Protein AF-A0A4R4DE67-F1 (afdb_monomer_lite)

Foldseek 3Di:
DDDDDDDDPPPPDDDDDDDDDDDDDDDDDDDDDDDDDDDDDDPPPCPVPDPPLPPPLPDPVLLVVLQVVLVCVLLVVLVVVLVVLVVPDDVPNVVSVVVSVVSVVLSVLLVQLCCLQPVSFHAFAAQVRLQSSLCSDSCNVQEHEEEDPEAPPGTAHSLCRNLQSLLQNQLSVQEPRGDYWYWYDGPAGWIKIDRDYPNRGHDPQLQVVLVVHPRDCDGNVPSSRVVSQSSQVVSQKGWHFDDDDPDHYGMITIGHD

pLDDT: mean 79.52, std 24.08, range [26.7, 98.38]

Organism: NCBI:txid2527868

Structure (mmCIF, N/CA/C/O backbone):
data_AF-A0A4R4DE67-F1
#
_entry.id   AF-A0A4R4DE67-F1
#
loop_
_atom_site.group_PDB
_atom_site.id
_atom_site.type_symbol
_atom_site.label_atom_id
_atom_site.label_alt_id
_atom_site.label_comp_id
_atom_site.label_asym_id
_atom_site.label_entity_id
_atom_site.label_seq_id
_atom_site.pdbx_PDB_ins_code
_atom_site.Cartn_x
_atom_site.Cartn_y
_atom_site.Cartn_z
_atom_site.occupancy
_atom_site.B_iso_or_equiv
_atom_site.auth_seq_id
_atom_site.auth_comp_id
_atom_site.auth_asym_id
_atom_site.auth_atom_id
_atom_site.pdbx_PDB_model_num
ATOM 1 N N . MET A 1 1 ? -17.625 -0.880 -22.236 1.00 32.88 1 MET A N 1
ATOM 2 C CA . MET A 1 1 ? -17.402 -1.757 -23.401 1.00 32.88 1 MET A CA 1
ATOM 3 C C . MET A 1 1 ? -15.972 -2.242 -23.332 1.00 32.88 1 MET A C 1
ATOM 5 O O . MET A 1 1 ? -15.051 -1.438 -23.353 1.00 32.88 1 MET A O 1
ATOM 9 N N . THR A 1 2 ? -15.851 -3.525 -23.043 1.00 44.72 2 THR A N 1
ATOM 10 C CA . THR A 1 2 ? -14.665 -4.293 -22.668 1.00 44.72 2 THR A CA 1
ATOM 11 C C . THR A 1 2 ? -13.955 -4.820 -23.905 1.00 44.72 2 THR A C 1
ATOM 13 O O . THR A 1 2 ? -14.627 -5.398 -24.750 1.00 44.72 2 THR A O 1
ATOM 16 N N . ASP A 1 3 ? -12.626 -4.721 -23.945 1.00 28.23 3 ASP A N 1
ATOM 17 C CA . ASP A 1 3 ? -11.787 -5.874 -24.284 1.00 28.23 3 ASP A CA 1
ATOM 18 C C . ASP A 1 3 ? -10.355 -5.641 -23.772 1.00 28.23 3 ASP A C 1
ATOM 20 O O . ASP A 1 3 ? -9.690 -4.689 -24.172 1.00 28.23 3 ASP A O 1
ATOM 24 N N . TRP A 1 4 ? -9.899 -6.461 -22.826 1.00 43.50 4 TRP A N 1
ATOM 25 C CA . TRP A 1 4 ? -8.509 -6.465 -22.343 1.00 43.50 4 TRP A CA 1
ATOM 26 C C . TRP A 1 4 ? -7.960 -7.890 -22.402 1.00 43.50 4 TRP A C 1
ATOM 28 O O . TRP A 1 4 ? -7.373 -8.402 -21.449 1.00 43.50 4 TRP A O 1
ATOM 38 N N . THR A 1 5 ? -8.165 -8.550 -23.539 1.00 39.66 5 THR A N 1
ATOM 39 C CA . THR A 1 5 ? -7.384 -9.725 -23.910 1.00 39.66 5 THR A CA 1
ATOM 40 C C . THR A 1 5 ? -5.928 -9.322 -24.097 1.00 39.66 5 THR A C 1
ATOM 42 O O . THR A 1 5 ? -5.561 -8.649 -25.060 1.00 39.66 5 THR A O 1
ATOM 45 N N . TRP A 1 6 ? -5.081 -9.760 -23.172 1.00 36.56 6 TRP A N 1
ATOM 46 C CA . TRP A 1 6 ? -3.648 -9.868 -23.411 1.00 36.56 6 TRP A CA 1
ATOM 47 C C . TRP A 1 6 ? -3.425 -10.791 -24.623 1.00 36.56 6 TRP A C 1
ATOM 49 O O . TRP A 1 6 ? -4.108 -11.819 -24.713 1.00 36.56 6 TRP A O 1
ATOM 59 N N . PRO A 1 7 ? -2.520 -10.474 -25.567 1.00 30.84 7 PRO A N 1
ATOM 60 C CA . PRO A 1 7 ? -2.252 -11.366 -26.685 1.00 30.84 7 PRO A CA 1
ATOM 61 C C . PRO A 1 7 ? -1.777 -12.715 -26.140 1.00 30.84 7 PRO A C 1
ATOM 63 O O . PRO A 1 7 ? -0.783 -12.810 -25.420 1.00 30.84 7 PRO A O 1
ATOM 66 N N . SER A 1 8 ? -2.528 -13.769 -26.461 1.00 35.16 8 SER A N 1
ATOM 67 C CA . SER A 1 8 ? -2.114 -15.138 -26.171 1.00 35.16 8 SER A CA 1
ATOM 68 C C . SER A 1 8 ? -0.826 -15.426 -26.948 1.00 35.16 8 SER A C 1
ATOM 70 O O . SER A 1 8 ? -0.785 -15.151 -28.151 1.00 35.16 8 SER A O 1
ATOM 72 N N . PRO A 1 9 ? 0.226 -15.982 -26.324 1.00 33.62 9 PRO A N 1
ATOM 73 C CA . PRO A 1 9 ? 1.391 -16.415 -27.073 1.00 33.62 9 PRO A CA 1
ATOM 74 C C . PRO A 1 9 ? 0.952 -17.543 -28.011 1.00 33.62 9 PRO A C 1
ATOM 76 O O . PRO A 1 9 ? 0.505 -18.597 -27.562 1.00 33.62 9 PRO A O 1
ATOM 79 N N . GLN A 1 10 ? 1.075 -17.330 -29.322 1.00 43.50 10 GLN A N 1
ATOM 80 C CA . GLN A 1 10 ? 0.976 -18.407 -30.304 1.00 43.50 10 GLN A CA 1
ATOM 81 C C . GLN A 1 10 ? 2.217 -19.301 -30.170 1.00 43.50 10 GLN A C 1
ATOM 83 O O . GLN A 1 10 ? 3.151 -19.224 -30.965 1.00 43.50 10 GLN A O 1
ATOM 88 N N . SER A 1 11 ? 2.272 -20.149 -29.143 1.00 41.38 11 SER A N 1
ATOM 89 C CA . SER A 1 11 ? 3.327 -21.155 -28.998 1.00 41.38 11 SER A CA 1
ATOM 90 C C . SER A 1 11 ? 2.973 -22.423 -29.776 1.00 41.38 11 SER A C 1
ATOM 92 O O . SER A 1 11 ? 2.791 -23.511 -29.239 1.00 41.38 11 SER A O 1
ATOM 94 N N . GLY A 1 12 ? 2.928 -22.291 -31.099 1.00 43.53 12 GLY A N 1
ATOM 95 C CA . GLY A 1 12 ? 3.000 -23.417 -32.020 1.00 43.53 12 GLY A CA 1
ATOM 96 C C . GLY A 1 12 ? 4.449 -23.795 -32.316 1.00 43.53 12 GLY A C 1
ATOM 97 O O . GLY A 1 12 ? 4.865 -23.652 -33.457 1.00 43.53 12 GLY A O 1
ATOM 98 N N . ARG A 1 13 ? 5.232 -24.261 -31.329 1.00 32.91 13 ARG A N 1
ATOM 99 C CA . ARG A 1 13 ? 6.452 -25.059 -31.583 1.00 32.91 13 ARG A CA 1
ATOM 100 C C . ARG A 1 13 ? 6.656 -26.100 -30.486 1.00 32.91 13 ARG A C 1
ATOM 102 O O . ARG A 1 13 ? 6.808 -25.787 -29.310 1.00 32.91 13 ARG A O 1
ATOM 109 N N . SER A 1 14 ? 6.652 -27.360 -30.909 1.00 44.53 14 SER A N 1
ATOM 110 C CA . SER A 1 14 ? 6.946 -28.533 -30.099 1.00 44.53 14 SER A CA 1
ATOM 111 C C . SER A 1 14 ? 8.437 -28.634 -29.801 1.00 44.53 14 SER A C 1
ATOM 113 O O . SER A 1 14 ? 9.246 -28.656 -30.727 1.00 44.53 14 SER A O 1
ATOM 115 N N . GLY A 1 15 ? 8.777 -28.836 -28.534 1.00 43.72 15 GLY A N 1
ATOM 116 C CA . GLY A 1 15 ? 10.051 -29.438 -28.166 1.00 43.72 15 GLY A CA 1
ATOM 117 C C . GLY A 1 15 ? 10.721 -28.716 -27.025 1.00 43.72 15 GLY A C 1
ATOM 118 O O . GLY A 1 15 ? 11.469 -27.803 -27.294 1.00 43.72 15 GLY A O 1
ATOM 119 N N . TRP A 1 16 ? 10.439 -29.162 -25.798 1.00 26.70 16 TRP A N 1
ATOM 120 C CA . TRP A 1 16 ? 11.395 -29.382 -24.701 1.00 26.70 16 TRP A CA 1
ATOM 121 C C . TRP A 1 16 ? 10.671 -30.244 -23.645 1.00 26.70 16 TRP A C 1
ATOM 123 O O . TRP A 1 16 ? 10.195 -29.756 -22.627 1.00 26.70 16 TRP A O 1
ATOM 133 N N . ARG A 1 17 ? 10.510 -31.550 -23.918 1.00 35.09 17 ARG A N 1
ATOM 134 C CA . ARG A 1 17 ? 10.224 -32.543 -22.866 1.00 35.09 17 ARG A CA 1
ATOM 135 C C . ARG A 1 17 ? 11.569 -32.987 -22.305 1.00 35.09 17 ARG A C 1
ATOM 137 O O . ARG A 1 17 ? 12.275 -33.746 -22.966 1.00 35.09 17 ARG A O 1
ATOM 144 N N . THR A 1 18 ? 11.919 -32.564 -21.099 1.00 37.59 18 THR A N 1
ATOM 145 C CA . THR A 1 18 ? 12.972 -33.239 -20.337 1.00 37.59 18 THR A CA 1
ATOM 146 C C . THR A 1 18 ? 12.394 -34.524 -19.740 1.00 37.59 18 THR A C 1
ATOM 148 O O . THR A 1 18 ? 11.392 -34.527 -19.026 1.00 37.59 18 THR A O 1
ATOM 151 N N . ARG A 1 19 ? 12.991 -35.651 -20.140 1.00 29.77 19 ARG A N 1
ATOM 152 C CA . ARG A 1 19 ? 12.709 -37.007 -19.654 1.00 29.77 19 ARG A CA 1
ATOM 153 C C . ARG A 1 19 ? 13.075 -37.115 -18.171 1.00 29.77 19 ARG A C 1
ATOM 155 O O . ARG A 1 19 ? 14.213 -36.835 -17.815 1.00 29.77 19 ARG A O 1
ATOM 162 N N . MET A 1 20 ? 12.159 -37.623 -17.349 1.00 30.62 20 MET A N 1
ATOM 163 C CA . MET A 1 20 ? 12.499 -38.273 -16.078 1.00 30.62 20 MET A CA 1
ATOM 164 C C . MET A 1 20 ? 12.912 -39.726 -16.379 1.00 30.62 20 MET A C 1
ATOM 166 O O . MET A 1 20 ? 12.113 -40.443 -16.991 1.00 30.62 20 MET A O 1
ATOM 170 N N . PRO A 1 21 ? 14.115 -40.196 -16.009 1.00 32.47 21 PRO A N 1
ATOM 171 C CA . PRO A 1 21 ? 14.464 -41.606 -16.114 1.00 32.47 21 PRO A CA 1
ATOM 172 C C . PRO A 1 21 ? 14.018 -42.380 -14.865 1.00 32.47 21 PRO A C 1
ATOM 174 O O . PRO A 1 21 ? 14.295 -41.963 -13.746 1.00 32.47 21 PRO A O 1
ATOM 177 N N . GLY A 1 22 ? 13.402 -43.550 -15.076 1.00 30.95 22 GLY A N 1
ATOM 178 C CA . GLY A 1 22 ? 13.400 -44.638 -14.090 1.00 30.95 22 GLY A CA 1
ATOM 179 C C . GLY A 1 22 ? 12.045 -45.053 -13.515 1.00 30.95 22 GLY A C 1
ATOM 180 O O . GLY A 1 22 ? 11.829 -44.950 -12.314 1.00 30.95 22 GLY A O 1
ATOM 181 N N . SER A 1 23 ? 11.153 -45.605 -14.342 1.00 33.03 23 SER A N 1
ATOM 182 C CA . SER A 1 23 ? 10.091 -46.494 -13.857 1.00 33.03 23 SER A CA 1
ATOM 183 C C . SER A 1 23 ? 10.659 -47.901 -13.657 1.00 33.03 23 SER A C 1
ATOM 185 O O . SER A 1 23 ? 10.975 -48.569 -14.642 1.00 33.03 23 SER A O 1
ATOM 187 N N . MET A 1 24 ? 10.743 -48.379 -12.417 1.00 28.28 24 MET A N 1
ATOM 188 C CA . MET A 1 24 ? 10.921 -49.805 -12.140 1.00 28.28 24 MET A CA 1
ATOM 189 C C . MET A 1 24 ? 9.620 -50.328 -11.527 1.00 28.28 24 MET A C 1
ATOM 191 O O . MET A 1 24 ? 9.253 -49.980 -10.408 1.00 28.28 24 MET A O 1
ATOM 195 N N . ARG A 1 25 ? 8.876 -51.095 -12.331 1.00 34.88 25 ARG A N 1
ATOM 196 C CA . ARG A 1 25 ? 7.700 -51.856 -11.902 1.00 34.88 25 ARG A CA 1
ATOM 197 C C . ARG A 1 25 ? 8.179 -53.176 -11.305 1.00 34.88 25 ARG A C 1
ATOM 199 O O . ARG A 1 25 ? 8.794 -53.964 -12.011 1.00 34.88 25 ARG A O 1
ATOM 206 N N . LEU A 1 26 ? 7.822 -53.419 -10.056 1.00 31.94 26 LEU A N 1
ATOM 207 C CA . LEU A 1 26 ? 7.689 -54.727 -9.410 1.00 31.94 26 LEU A CA 1
ATOM 208 C C . LEU A 1 26 ? 6.436 -54.532 -8.546 1.00 31.94 26 LEU A C 1
ATOM 210 O O . LEU A 1 26 ? 6.373 -53.567 -7.797 1.00 31.94 26 LEU A O 1
ATOM 214 N N . GLY A 1 27 ? 5.315 -55.210 -8.726 1.00 29.42 27 GLY A N 1
ATOM 215 C CA . GLY A 1 27 ? 5.077 -56.641 -8.819 1.00 29.42 27 GLY A CA 1
ATOM 216 C C . GLY A 1 27 ? 3.742 -56.818 -8.087 1.00 29.42 27 GLY A C 1
ATOM 217 O O . GLY A 1 27 ? 3.555 -56.281 -6.998 1.00 29.42 27 GLY A O 1
ATOM 218 N N . THR A 1 28 ? 2.765 -57.415 -8.752 1.00 40.91 28 THR A N 1
ATOM 219 C CA . THR A 1 28 ? 1.435 -57.725 -8.219 1.00 40.91 28 THR A CA 1
ATOM 220 C C . THR A 1 28 ? 1.535 -58.774 -7.119 1.00 40.91 28 THR A C 1
ATOM 222 O O . THR A 1 28 ? 2.201 -59.767 -7.370 1.00 40.91 28 THR A O 1
ATOM 225 N N . GLU A 1 29 ? 0.847 -58.583 -5.984 1.00 30.81 29 GLU A N 1
ATOM 226 C CA . GLU A 1 29 ? 0.116 -59.626 -5.228 1.00 30.81 29 GLU A CA 1
ATOM 227 C C . GLU A 1 29 ? -0.493 -59.066 -3.918 1.00 30.81 29 GLU A C 1
ATOM 229 O O . GLU A 1 29 ? 0.194 -58.521 -3.060 1.00 30.81 29 GLU A O 1
ATOM 234 N N . ASN A 1 30 ? -1.818 -59.197 -3.790 1.00 38.06 30 ASN A N 1
ATOM 235 C CA . ASN A 1 30 ? -2.590 -59.198 -2.534 1.00 38.06 30 ASN A CA 1
ATOM 236 C C . ASN A 1 30 ? -2.637 -60.666 -2.042 1.00 38.06 30 ASN A C 1
ATOM 238 O O . ASN A 1 30 ? -2.648 -61.535 -2.917 1.00 38.06 30 ASN A O 1
ATOM 242 N N . PRO A 1 31 ? -2.756 -61.000 -0.732 1.00 41.50 31 PRO A N 1
ATOM 243 C CA . PRO A 1 31 ? -3.920 -60.597 0.069 1.00 41.50 31 PRO A CA 1
ATOM 244 C C . PRO A 1 31 ? -3.672 -60.359 1.577 1.00 41.50 31 PRO A C 1
ATOM 246 O O . PRO A 1 31 ? -2.705 -60.816 2.179 1.00 41.50 31 PRO A O 1
ATOM 249 N N . CYS A 1 32 ? -4.623 -59.670 2.212 1.00 31.38 32 CYS A N 1
ATOM 250 C CA . CYS A 1 32 ? -4.735 -59.541 3.665 1.00 31.38 32 CYS A CA 1
ATOM 251 C C . CYS A 1 32 ? -4.958 -60.896 4.360 1.00 31.38 32 CYS A C 1
ATOM 253 O O . CYS A 1 32 ? -5.793 -61.684 3.909 1.00 31.38 32 CYS A O 1
ATOM 255 N N . PRO A 1 33 ? -4.360 -61.083 5.549 1.00 35.69 33 PRO A N 1
ATOM 256 C CA . PRO A 1 33 ? -5.078 -61.736 6.641 1.00 35.69 33 PRO A CA 1
ATOM 257 C C . PRO A 1 33 ? -4.841 -61.058 8.006 1.00 35.69 33 PRO A C 1
ATOM 259 O O . PRO A 1 33 ? -3.830 -60.400 8.226 1.00 35.69 33 PRO A O 1
ATOM 262 N N . GLY A 1 34 ? -5.752 -61.294 8.954 1.00 31.00 34 GLY A N 1
ATOM 263 C CA . GLY A 1 34 ? -5.421 -61.238 10.385 1.00 31.00 34 GLY A CA 1
ATOM 264 C C . GLY A 1 34 ? -5.925 -60.014 11.140 1.00 31.00 34 GLY A C 1
ATOM 265 O O . GLY A 1 34 ? -5.238 -59.014 11.304 1.00 31.00 34 GLY A O 1
ATOM 266 N N . ARG A 1 35 ? -7.145 -60.140 11.655 1.00 33.34 35 ARG A N 1
ATOM 267 C CA . ARG A 1 35 ? -7.748 -59.281 12.669 1.00 33.34 35 ARG A CA 1
ATOM 268 C C . ARG A 1 35 ? -7.334 -59.796 14.047 1.00 33.34 35 ARG A C 1
ATOM 270 O O . ARG A 1 35 ? -7.981 -60.724 14.513 1.00 33.34 35 ARG A O 1
ATOM 277 N N . ASP A 1 36 ? -6.397 -59.134 14.722 1.00 32.44 36 ASP A N 1
ATOM 278 C CA . ASP A 1 36 ? -6.168 -59.353 16.155 1.00 32.44 36 ASP A CA 1
ATOM 279 C C . ASP A 1 36 ? -6.528 -58.104 16.964 1.00 32.44 36 ASP A C 1
ATOM 281 O O . ASP A 1 36 ? -6.066 -56.986 16.729 1.00 32.44 36 ASP A O 1
ATOM 285 N N . ARG A 1 37 ? -7.467 -58.321 17.886 1.00 39.31 37 ARG A N 1
ATOM 286 C CA . ARG A 1 37 ? -8.004 -57.360 18.848 1.00 39.31 37 ARG A CA 1
ATOM 287 C C . ARG A 1 37 ? -7.075 -57.305 20.065 1.00 39.31 37 ARG A C 1
ATOM 289 O O . ARG A 1 37 ? -6.524 -58.322 20.459 1.00 39.31 37 ARG A O 1
ATOM 296 N N . ASN A 1 38 ? -7.086 -56.145 20.719 1.00 33.81 38 ASN A N 1
ATOM 297 C CA . ASN A 1 38 ? -6.553 -55.827 22.050 1.00 33.81 38 ASN A CA 1
ATOM 298 C C . ASN A 1 38 ? -5.065 -55.463 22.152 1.00 33.81 38 ASN A C 1
ATOM 300 O O . ASN A 1 38 ? -4.177 -56.303 22.168 1.00 33.81 38 ASN A O 1
ATOM 304 N N . GLY A 1 39 ? -4.847 -54.165 22.373 1.00 30.28 39 GLY A N 1
ATOM 305 C CA . GLY A 1 39 ? -3.577 -53.571 22.773 1.00 30.28 39 GLY A CA 1
ATOM 306 C C . GLY A 1 39 ? -3.757 -52.086 23.081 1.00 30.28 39 GLY A C 1
ATOM 307 O O . GLY A 1 39 ? -3.210 -51.233 22.393 1.00 30.28 39 GLY A O 1
ATOM 308 N N . LEU A 1 40 ? -4.599 -51.775 24.070 1.00 39.16 40 LEU A N 1
ATOM 309 C CA . LEU A 1 40 ? -4.665 -50.454 24.697 1.00 39.16 40 LEU A CA 1
ATOM 310 C C . LEU A 1 40 ? -3.300 -50.138 25.321 1.00 39.16 40 LEU A C 1
ATOM 312 O O . LEU A 1 40 ? -2.961 -50.727 26.340 1.00 39.16 40 LEU A O 1
ATOM 316 N N . MET A 1 41 ? -2.553 -49.188 24.761 1.00 35.62 41 MET A N 1
ATOM 317 C CA . MET A 1 41 ? -1.711 -48.281 25.546 1.00 35.62 41 MET A CA 1
ATOM 318 C C . MET A 1 41 ? -1.400 -47.016 24.743 1.00 35.62 41 MET A C 1
ATOM 320 O O . MET A 1 41 ? -1.189 -47.045 23.532 1.00 35.62 41 MET A O 1
ATOM 324 N N . GLY A 1 42 ? -1.482 -45.884 25.439 1.00 39.41 42 GLY A N 1
ATOM 325 C CA . GLY A 1 42 ? -1.627 -44.554 24.874 1.00 39.41 42 GLY A CA 1
ATOM 326 C C . GLY A 1 42 ? -0.509 -44.147 23.925 1.00 39.41 42 GLY A C 1
ATOM 327 O O . GLY A 1 42 ? 0.649 -44.016 24.310 1.00 39.41 42 GLY A O 1
ATOM 328 N N . ARG A 1 43 ? -0.896 -43.789 22.701 1.00 35.38 43 ARG A N 1
ATOM 329 C CA . ARG A 1 43 ? -0.152 -42.789 21.939 1.00 35.38 43 ARG A CA 1
ATOM 330 C C . ARG A 1 43 ? -0.684 -41.441 22.392 1.00 35.38 43 ARG A C 1
ATOM 332 O O . ARG A 1 43 ? -1.627 -40.911 21.811 1.00 35.38 43 ARG A O 1
ATOM 339 N N . ALA A 1 44 ? -0.112 -40.927 23.479 1.00 35.78 44 ALA A N 1
ATOM 340 C CA . ALA A 1 44 ? -0.181 -39.505 23.758 1.00 35.78 44 ALA A CA 1
ATOM 341 C C . ALA A 1 44 ? 0.274 -38.803 22.477 1.00 35.78 44 ALA A C 1
ATOM 343 O O . ALA A 1 44 ? 1.420 -38.949 22.046 1.00 35.78 44 ALA A O 1
ATOM 344 N N . SER A 1 45 ? -0.670 -38.146 21.808 1.00 39.38 45 SER A N 1
ATOM 345 C CA . SER A 1 45 ? -0.381 -37.274 20.687 1.00 39.38 45 SER A CA 1
ATOM 346 C C . SER A 1 45 ? 0.574 -36.217 21.216 1.00 39.38 45 SER A C 1
ATOM 348 O O . SER A 1 45 ? 0.154 -35.271 21.879 1.00 39.38 45 SER A O 1
ATOM 350 N N . LEU A 1 46 ? 1.867 -36.384 20.936 1.00 39.91 46 LEU A N 1
ATOM 351 C CA . LEU A 1 46 ? 2.832 -35.298 20.943 1.00 39.91 46 LEU A CA 1
ATOM 352 C C . LEU A 1 46 ? 2.428 -34.358 19.803 1.00 39.91 46 LEU A C 1
ATOM 354 O O . LEU A 1 46 ? 3.085 -34.280 18.767 1.00 39.91 46 LEU A O 1
ATOM 358 N N . ALA A 1 47 ? 1.324 -33.639 20.010 1.00 37.50 47 ALA A N 1
ATOM 359 C CA . ALA A 1 47 ? 1.070 -32.354 19.398 1.00 37.50 47 ALA A CA 1
ATOM 360 C C . ALA A 1 47 ? 2.148 -31.429 19.962 1.00 37.50 47 ALA A C 1
ATOM 362 O O . ALA A 1 47 ? 1.948 -30.677 20.912 1.00 37.50 47 ALA A O 1
ATOM 363 N N . ARG A 1 48 ? 3.358 -31.592 19.427 1.00 40.06 48 ARG A N 1
ATOM 364 C CA . ARG A 1 48 ? 4.458 -30.665 19.599 1.00 40.06 48 ARG A CA 1
ATOM 365 C C . ARG A 1 48 ? 3.891 -29.327 19.151 1.00 40.06 48 ARG A C 1
ATOM 367 O O . ARG A 1 48 ? 3.521 -29.197 17.987 1.00 40.06 48 ARG A O 1
ATOM 374 N N . ALA A 1 49 ? 3.726 -28.409 20.099 1.00 41.06 49 ALA A N 1
ATOM 375 C CA . ALA A 1 49 ? 3.209 -27.077 19.849 1.00 41.06 49 ALA A CA 1
ATOM 376 C C . ALA A 1 49 ? 3.977 -26.482 18.662 1.00 41.06 49 ALA A C 1
ATOM 378 O O . ALA A 1 49 ? 5.172 -26.194 18.761 1.00 41.06 49 ALA A O 1
ATOM 379 N N . MET A 1 50 ? 3.311 -26.400 17.509 1.00 39.28 50 MET A N 1
ATOM 380 C CA . MET A 1 50 ? 3.828 -25.649 16.377 1.00 39.28 50 MET A CA 1
ATOM 381 C C . MET A 1 50 ? 3.938 -24.191 16.836 1.00 39.28 50 MET A C 1
ATOM 383 O O . MET A 1 50 ? 3.042 -23.719 17.540 1.00 39.28 50 MET A O 1
ATOM 387 N N . PRO A 1 51 ? 5.019 -23.473 16.490 1.00 43.03 51 PRO A N 1
ATOM 388 C CA . PRO A 1 51 ? 5.090 -22.047 16.765 1.00 43.03 51 PRO A CA 1
ATOM 389 C C . PRO A 1 51 ? 3.874 -21.354 16.140 1.00 43.03 51 PRO A C 1
ATOM 391 O O . PRO A 1 51 ? 3.453 -21.714 15.041 1.00 43.03 51 PRO A O 1
ATOM 394 N N . ASP A 1 52 ? 3.359 -20.331 16.819 1.00 45.69 52 ASP A N 1
ATOM 395 C CA . ASP A 1 52 ? 2.178 -19.510 16.482 1.00 45.69 52 ASP A CA 1
ATOM 396 C C . ASP A 1 52 ? 2.231 -18.824 15.089 1.00 45.69 52 ASP A C 1
ATOM 398 O O . ASP A 1 52 ? 1.359 -18.056 14.701 1.00 45.69 52 ASP A O 1
ATOM 402 N N . ARG A 1 53 ? 3.255 -19.118 14.279 1.00 45.56 53 ARG A N 1
ATOM 403 C CA . ARG A 1 53 ? 3.514 -18.543 12.951 1.00 45.56 53 ARG A CA 1
ATOM 404 C C . ARG A 1 53 ? 2.623 -19.079 11.828 1.00 45.56 53 ARG A C 1
ATOM 406 O O . ARG A 1 53 ? 2.845 -18.731 10.675 1.00 45.56 53 ARG A O 1
ATOM 413 N N . MET A 1 54 ? 1.643 -19.925 12.124 1.00 43.72 54 MET A N 1
ATOM 414 C CA . MET A 1 54 ? 0.787 -20.525 11.098 1.00 43.72 54 MET A CA 1
ATOM 415 C C . MET A 1 54 ? -0.599 -20.858 11.654 1.00 43.72 54 MET A C 1
ATOM 417 O O . MET A 1 54 ? -1.089 -21.978 11.527 1.00 43.72 54 MET A O 1
ATOM 421 N N . ARG A 1 55 ? -1.285 -19.871 12.245 1.00 42.78 55 ARG A N 1
ATOM 422 C CA . ARG A 1 55 ? -2.750 -19.913 12.170 1.00 42.78 55 ARG A CA 1
ATOM 423 C C . ARG A 1 55 ? -3.106 -19.867 10.683 1.00 42.78 55 ARG A C 1
ATOM 425 O O . ARG A 1 55 ? -2.719 -18.902 10.024 1.00 42.78 55 ARG A O 1
ATOM 432 N N . PRO A 1 56 ? -3.775 -20.890 10.122 1.00 44.47 56 PRO A N 1
ATOM 433 C CA . PRO A 1 56 ? -4.167 -20.839 8.728 1.00 44.47 56 PRO A CA 1
ATOM 434 C C . PRO A 1 56 ? -5.110 -19.649 8.575 1.00 44.47 56 PRO A C 1
ATOM 436 O O . PRO A 1 56 ? -6.216 -19.657 9.119 1.00 44.47 56 PRO A O 1
ATOM 439 N N . MET A 1 57 ? -4.680 -18.620 7.837 1.00 52.84 57 MET A N 1
ATOM 440 C CA . MET A 1 57 ? -5.650 -17.751 7.186 1.00 52.84 57 MET A CA 1
ATOM 441 C C . MET A 1 57 ? -6.586 -18.694 6.440 1.00 52.84 57 MET A C 1
ATOM 443 O O . MET A 1 57 ? -6.125 -19.556 5.685 1.00 52.84 57 MET A O 1
ATOM 447 N N . ARG A 1 58 ? -7.894 -18.589 6.676 1.00 56.00 58 ARG A N 1
ATOM 448 C CA . ARG A 1 58 ? -8.851 -19.171 5.739 1.00 56.00 58 ARG A CA 1
ATOM 449 C C . ARG A 1 58 ? -8.559 -18.491 4.405 1.00 56.00 58 ARG A C 1
ATOM 451 O O . ARG A 1 58 ? -8.853 -17.313 4.246 1.00 56.00 58 ARG A O 1
ATOM 458 N N . MET A 1 59 ? -7.854 -19.197 3.524 1.00 58.56 59 MET A N 1
ATOM 459 C CA . MET A 1 59 ? -7.408 -18.659 2.248 1.00 58.56 59 MET A CA 1
ATOM 460 C C . MET A 1 59 ? -8.637 -18.446 1.377 1.00 58.56 59 MET A C 1
ATOM 462 O O . MET A 1 59 ? -9.197 -19.399 0.838 1.00 58.56 59 MET A O 1
ATOM 466 N N . ASP A 1 60 ? -9.050 -17.191 1.256 1.00 81.69 60 ASP A N 1
ATOM 467 C CA . ASP A 1 60 ? -10.022 -16.768 0.263 1.00 81.69 60 ASP A CA 1
ATOM 468 C C . ASP A 1 60 ? -9.306 -16.711 -1.095 1.00 81.69 60 ASP A C 1
ATOM 470 O O . ASP A 1 60 ? -8.666 -15.722 -1.461 1.00 81.69 60 ASP A O 1
ATOM 474 N N . ALA A 1 61 ? -9.294 -17.850 -1.794 1.00 85.81 61 ALA A N 1
ATOM 475 C CA . ALA A 1 61 ? -8.615 -17.995 -3.079 1.00 85.81 61 ALA A CA 1
ATOM 476 C C . ALA A 1 61 ? -9.056 -16.932 -4.113 1.00 85.81 61 ALA A C 1
ATOM 478 O O . ALA A 1 61 ? -8.169 -16.367 -4.755 1.00 85.81 61 ALA A O 1
ATOM 479 N N . PRO A 1 62 ? -10.354 -16.591 -4.249 1.00 89.69 62 PRO A N 1
ATOM 480 C CA . PRO A 1 62 ? -10.803 -15.442 -5.042 1.00 89.69 62 PRO A CA 1
ATOM 481 C C . PRO A 1 62 ? -10.117 -14.112 -4.692 1.00 89.69 62 PRO A C 1
ATOM 483 O O . PRO A 1 62 ? -9.646 -13.395 -5.583 1.00 89.69 62 PRO A O 1
ATOM 486 N N . LEU A 1 63 ? -9.993 -13.787 -3.402 1.00 90.06 63 LEU A N 1
ATOM 487 C CA . LEU A 1 63 ? -9.322 -12.561 -2.963 1.00 90.06 63 LEU A CA 1
ATOM 488 C C . LEU A 1 63 ? -7.830 -12.578 -3.327 1.00 90.06 63 LEU A C 1
ATOM 490 O O . LEU A 1 63 ? -7.305 -11.595 -3.855 1.00 90.06 63 LEU A O 1
ATOM 494 N N . ALA A 1 64 ? -7.156 -13.712 -3.116 1.00 91.12 64 ALA A N 1
ATOM 495 C CA . ALA A 1 64 ? -5.754 -13.885 -3.490 1.00 91.12 64 ALA A CA 1
ATOM 496 C C . ALA A 1 64 ? -5.542 -13.759 -5.010 1.00 91.12 64 ALA A C 1
ATOM 498 O O . ALA A 1 64 ? -4.616 -13.079 -5.446 1.00 91.12 64 ALA A O 1
ATOM 499 N N . GLN A 1 65 ? -6.421 -14.347 -5.828 1.00 93.31 65 GLN A N 1
ATOM 500 C CA . GLN A 1 65 ? -6.381 -14.214 -7.290 1.00 93.31 65 GLN A CA 1
ATOM 501 C C .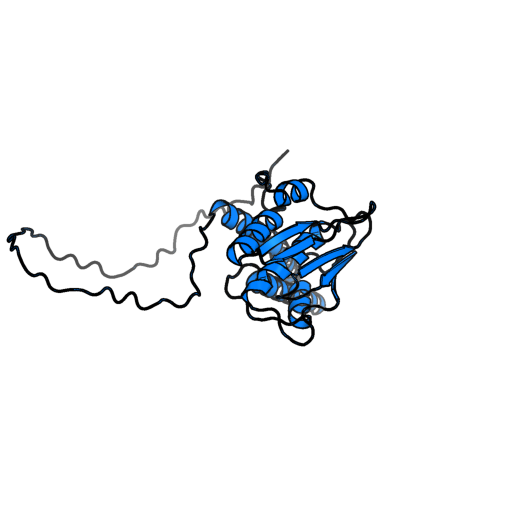 GLN A 1 65 ? -6.539 -12.755 -7.731 1.00 93.31 65 GLN A C 1
ATOM 503 O O . GLN A 1 65 ? -5.791 -12.279 -8.587 1.00 93.31 65 GLN A O 1
ATOM 508 N N . THR A 1 66 ? -7.466 -12.024 -7.108 1.00 93.69 66 THR A N 1
ATOM 509 C CA . THR A 1 66 ? -7.690 -10.601 -7.391 1.00 93.69 66 THR A CA 1
ATOM 510 C C . THR A 1 66 ? -6.459 -9.761 -7.026 1.00 93.69 66 THR A C 1
ATOM 512 O O . THR A 1 66 ? -6.074 -8.862 -7.780 1.00 93.69 66 THR A O 1
ATOM 515 N N . LEU A 1 67 ? -5.784 -10.089 -5.918 1.00 94.31 67 LEU A N 1
ATOM 516 C CA . LEU A 1 67 ? -4.539 -9.435 -5.509 1.00 94.31 67 LEU A CA 1
ATOM 517 C C . LEU A 1 67 ? -3.391 -9.748 -6.479 1.00 94.31 67 LEU A C 1
ATOM 519 O O . LEU A 1 67 ? -2.662 -8.842 -6.882 1.00 94.31 67 LEU A O 1
ATOM 523 N N . CYS A 1 68 ? -3.258 -11.003 -6.915 1.00 95.00 68 CYS A N 1
ATOM 524 C CA . CYS A 1 68 ? -2.278 -11.393 -7.930 1.00 95.00 68 CYS A CA 1
ATOM 525 C C . CYS A 1 68 ? -2.498 -10.636 -9.245 1.00 95.00 68 CYS A C 1
ATOM 527 O O . CYS A 1 68 ? -1.540 -10.129 -9.826 1.00 95.00 68 CYS A O 1
ATOM 529 N N . ALA A 1 69 ? -3.747 -10.488 -9.690 1.00 95.25 69 ALA A N 1
ATOM 530 C CA . ALA A 1 69 ? -4.068 -9.712 -10.883 1.00 95.25 69 ALA A CA 1
ATOM 531 C C . ALA A 1 69 ? -3.685 -8.225 -10.735 1.00 95.25 69 ALA A C 1
ATOM 533 O O . ALA A 1 69 ? -3.175 -7.628 -11.687 1.00 95.25 69 ALA A O 1
ATOM 534 N N . ARG A 1 70 ? -3.851 -7.631 -9.541 1.00 94.56 70 ARG A N 1
ATOM 535 C CA . ARG A 1 70 ? -3.381 -6.264 -9.242 1.00 94.56 70 ARG A CA 1
ATOM 536 C C . ARG A 1 70 ? -1.858 -6.165 -9.312 1.00 94.56 70 ARG A C 1
ATOM 538 O O . ARG A 1 70 ? -1.343 -5.246 -9.942 1.00 94.56 70 ARG A O 1
ATOM 545 N N . LEU A 1 71 ? -1.143 -7.122 -8.723 1.00 95.44 71 LEU A N 1
ATOM 546 C CA . LEU A 1 71 ? 0.318 -7.189 -8.780 1.00 95.44 71 LEU A CA 1
ATOM 547 C C . LEU A 1 71 ? 0.817 -7.286 -10.228 1.00 95.44 71 LEU A C 1
ATOM 549 O O . LEU A 1 71 ? 1.708 -6.534 -10.622 1.00 95.44 71 LEU A O 1
ATOM 553 N N . CYS A 1 72 ? 0.229 -8.171 -11.039 1.00 95.56 72 CYS A N 1
ATOM 554 C CA . CYS A 1 72 ? 0.589 -8.316 -12.450 1.00 95.56 72 CYS A CA 1
ATOM 555 C C . CYS A 1 72 ? 0.351 -7.021 -13.236 1.00 95.56 72 CYS A C 1
ATOM 557 O O . CYS A 1 72 ? 1.200 -6.633 -14.037 1.00 95.56 72 CYS A O 1
ATOM 559 N N . HIS A 1 73 ? -0.760 -6.327 -12.980 1.00 92.44 73 HIS A N 1
ATOM 560 C CA . HIS A 1 73 ? -1.046 -5.027 -13.584 1.00 92.44 73 HIS A CA 1
ATOM 561 C C . HIS A 1 73 ? 0.009 -3.971 -13.213 1.00 92.44 73 HIS A C 1
ATOM 563 O O . HIS A 1 73 ? 0.566 -3.316 -14.095 1.00 92.44 73 HIS A O 1
ATOM 569 N N . ASP A 1 74 ? 0.315 -3.820 -11.923 1.00 93.31 74 ASP A N 1
ATOM 570 C CA . ASP A 1 74 ? 1.211 -2.762 -11.441 1.00 93.31 74 ASP A CA 1
ATOM 571 C C . ASP A 1 74 ? 2.677 -2.978 -11.866 1.00 93.31 74 ASP A C 1
ATOM 573 O O . ASP A 1 74 ? 3.431 -2.013 -12.041 1.00 93.31 74 ASP A O 1
ATOM 577 N N . LEU A 1 75 ? 3.092 -4.236 -12.049 1.00 95.31 75 LEU A N 1
ATOM 578 C CA . LEU A 1 75 ? 4.429 -4.580 -12.540 1.00 95.31 75 LEU A CA 1
ATOM 579 C C . LEU A 1 75 ? 4.517 -4.587 -14.068 1.00 95.31 75 LEU A C 1
ATOM 581 O O . LEU A 1 75 ? 5.546 -4.180 -14.606 1.00 95.31 75 LEU A O 1
ATOM 585 N N . GLY A 1 76 ? 3.462 -5.012 -14.768 1.00 93.75 76 GLY A N 1
ATOM 586 C CA . GLY A 1 76 ? 3.476 -5.206 -16.220 1.00 93.75 76 GLY A CA 1
ATOM 587 C C . GLY A 1 76 ? 3.885 -3.950 -16.987 1.00 93.75 76 GLY A C 1
ATOM 588 O O . GLY A 1 76 ? 4.763 -4.012 -17.845 1.00 93.75 76 GLY A O 1
ATOM 589 N N . GLY A 1 77 ? 3.329 -2.791 -16.618 1.00 89.38 77 GLY A N 1
ATOM 590 C CA . GLY A 1 77 ? 3.683 -1.516 -17.251 1.00 89.38 77 GLY A CA 1
ATOM 591 C C . GLY A 1 77 ? 5.149 -1.119 -17.041 1.00 89.38 77 GLY A C 1
ATOM 592 O O . GLY A 1 77 ? 5.804 -0.661 -17.972 1.00 89.38 77 GLY A O 1
ATOM 593 N N . ALA A 1 78 ? 5.692 -1.334 -15.840 1.00 89.62 78 ALA A N 1
ATOM 594 C CA . ALA A 1 78 ? 7.074 -0.973 -15.518 1.00 89.62 78 ALA A CA 1
ATOM 595 C C . ALA A 1 78 ? 8.099 -1.921 -16.158 1.00 89.62 78 ALA A C 1
ATOM 597 O O . ALA A 1 78 ? 9.148 -1.475 -16.616 1.00 89.62 78 ALA A O 1
ATOM 598 N N . VAL A 1 79 ? 7.786 -3.217 -16.225 1.00 96.50 79 VAL A N 1
ATOM 599 C CA . VAL A 1 79 ? 8.610 -4.205 -16.936 1.00 96.50 79 VAL A CA 1
ATOM 600 C C . VAL A 1 79 ? 8.602 -3.926 -18.439 1.00 96.50 79 VAL A C 1
ATOM 602 O O . VAL A 1 79 ? 9.660 -3.951 -19.062 1.00 96.50 79 VAL A O 1
ATOM 605 N N . GLY A 1 80 ? 7.439 -3.600 -19.013 1.00 94.69 80 GLY A N 1
ATOM 606 C CA . GLY A 1 80 ? 7.328 -3.210 -20.419 1.00 94.69 80 GLY A CA 1
ATOM 607 C C . GLY A 1 80 ? 8.119 -1.941 -20.745 1.00 94.69 80 GLY A C 1
ATOM 608 O O . GLY A 1 80 ? 8.829 -1.912 -21.745 1.00 94.69 80 GLY A O 1
ATOM 609 N N . ALA A 1 81 ? 8.062 -0.925 -19.876 1.00 91.75 81 ALA A N 1
ATOM 610 C CA . ALA A 1 81 ? 8.856 0.294 -20.030 1.00 91.75 81 ALA A CA 1
ATOM 611 C C . ALA A 1 81 ? 10.365 0.003 -20.012 1.00 91.75 81 ALA A C 1
ATOM 613 O O . ALA A 1 81 ? 11.087 0.493 -20.876 1.00 91.75 81 ALA A O 1
ATOM 614 N N . LEU A 1 82 ? 10.831 -0.841 -19.083 1.00 95.56 82 LEU A N 1
ATOM 615 C CA . LEU A 1 82 ? 12.236 -1.246 -19.019 1.00 95.56 82 LEU A CA 1
ATOM 616 C C . LEU A 1 82 ? 12.680 -1.978 -20.294 1.00 95.56 82 LEU A C 1
ATOM 618 O O . LEU A 1 82 ? 13.727 -1.655 -20.851 1.00 95.56 82 LEU A O 1
ATOM 622 N N . ALA A 1 83 ? 11.884 -2.940 -20.769 1.00 94.81 83 ALA A N 1
ATOM 623 C CA . ALA A 1 83 ? 12.174 -3.657 -22.009 1.00 94.81 83 ALA A CA 1
ATOM 624 C C . ALA A 1 83 ? 12.266 -2.688 -23.197 1.00 94.81 83 ALA A C 1
ATOM 626 O O . ALA A 1 83 ? 13.274 -2.675 -23.893 1.00 94.81 83 ALA A O 1
ATOM 627 N N . GLY A 1 84 ? 11.288 -1.787 -23.342 1.00 93.62 84 GLY A N 1
ATOM 628 C CA . GLY A 1 84 ? 11.294 -0.780 -24.403 1.00 93.62 84 GLY A CA 1
ATOM 629 C C . GLY A 1 84 ? 12.505 0.157 -24.348 1.00 93.62 84 GLY A C 1
ATOM 630 O O . GLY A 1 84 ? 13.073 0.474 -25.388 1.00 93.62 84 GLY A O 1
ATOM 631 N N . THR A 1 85 ? 12.952 0.567 -23.153 1.00 93.75 85 THR A N 1
ATOM 632 C CA . THR A 1 85 ? 14.181 1.375 -23.026 1.00 93.75 85 THR A CA 1
ATOM 633 C C . THR A 1 85 ? 15.433 0.619 -23.459 1.00 93.75 85 THR A C 1
ATOM 635 O O . THR A 1 85 ? 16.321 1.219 -24.051 1.00 93.75 85 THR A O 1
ATOM 638 N N . LEU A 1 86 ? 15.507 -0.688 -23.192 1.00 94.06 86 LEU A N 1
ATOM 639 C CA . LEU A 1 86 ? 16.649 -1.514 -23.585 1.00 94.06 86 LEU A CA 1
ATOM 640 C C . LEU A 1 86 ? 16.652 -1.809 -25.088 1.00 94.06 86 LEU A C 1
ATOM 642 O O . LEU A 1 86 ? 17.715 -1.769 -25.694 1.00 94.06 86 LEU A O 1
ATOM 646 N N . ASP A 1 87 ? 15.485 -2.045 -25.691 1.00 93.38 87 ASP A N 1
ATOM 647 C CA . ASP A 1 87 ? 15.356 -2.287 -27.135 1.00 93.38 87 ASP A CA 1
ATOM 648 C C . ASP A 1 87 ? 15.763 -1.062 -27.972 1.00 93.38 87 ASP A C 1
ATOM 650 O O . ASP A 1 87 ? 16.263 -1.198 -29.087 1.00 93.38 87 ASP A O 1
ATOM 654 N N . LEU A 1 88 ? 15.549 0.142 -27.433 1.00 91.69 88 LEU A N 1
ATOM 655 C CA . LEU A 1 88 ? 15.940 1.407 -28.058 1.00 91.69 88 LEU A CA 1
ATOM 656 C C . LEU A 1 88 ? 17.398 1.800 -27.775 1.00 91.69 88 LEU A C 1
ATOM 658 O O . LEU A 1 88 ? 17.929 2.668 -28.467 1.00 91.69 88 LEU A O 1
ATOM 662 N N . ALA A 1 89 ? 18.040 1.197 -26.772 1.00 91.44 89 ALA A N 1
ATOM 663 C CA . ALA A 1 89 ? 19.415 1.517 -26.418 1.00 91.44 89 ALA A CA 1
ATOM 664 C C . ALA A 1 89 ? 20.370 0.940 -27.475 1.00 91.44 89 ALA A C 1
ATOM 666 O O . ALA A 1 89 ? 20.627 -0.263 -27.521 1.00 91.44 89 ALA A O 1
ATOM 667 N N . GLY A 1 90 ? 20.908 1.810 -28.330 1.00 82.62 90 GLY A N 1
ATOM 668 C CA . GLY A 1 90 ? 21.980 1.446 -29.253 1.00 82.62 90 GLY A CA 1
ATOM 669 C C . GLY A 1 90 ? 23.297 1.140 -28.528 1.00 82.62 90 GLY A C 1
ATOM 670 O O . GLY A 1 90 ? 23.460 1.400 -27.332 1.00 82.62 90 GLY A O 1
ATOM 671 N N . GLU A 1 91 ? 24.280 0.616 -29.262 1.00 82.69 91 GLU A N 1
ATOM 672 C CA . GLU A 1 91 ? 25.627 0.423 -28.717 1.00 82.69 91 GLU A CA 1
ATOM 673 C C . GLU A 1 91 ? 26.225 1.767 -28.268 1.00 82.69 91 GLU A C 1
ATOM 675 O O . GLU A 1 91 ? 26.413 2.682 -29.067 1.00 82.69 91 GLU A O 1
ATOM 680 N N . GLY A 1 92 ? 26.532 1.887 -26.973 1.00 80.62 92 GLY A N 1
ATOM 681 C CA . GLY A 1 92 ? 27.152 3.086 -26.402 1.00 80.62 92 GLY A CA 1
ATOM 682 C C . GLY A 1 92 ? 26.189 4.207 -25.997 1.00 80.62 92 GLY A C 1
ATOM 683 O O . GLY A 1 92 ? 26.664 5.258 -25.566 1.00 80.62 92 GLY A O 1
ATOM 684 N N . ASP A 1 93 ? 24.869 4.001 -26.065 1.00 92.50 93 ASP A N 1
ATOM 685 C CA . ASP A 1 93 ? 23.884 4.992 -25.613 1.00 92.50 93 ASP A CA 1
ATOM 686 C C . ASP A 1 93 ? 23.814 5.059 -24.073 1.00 92.50 93 ASP A C 1
ATOM 688 O O . ASP A 1 93 ? 23.047 4.361 -23.402 1.00 92.50 93 ASP A O 1
ATOM 692 N N . ALA A 1 94 ? 24.681 5.889 -23.490 1.00 93.31 94 ALA A N 1
ATOM 693 C CA . ALA A 1 94 ? 24.811 6.034 -22.044 1.00 93.31 94 ALA A CA 1
ATOM 694 C C . ALA A 1 94 ? 23.551 6.608 -21.372 1.00 93.31 94 ALA A C 1
ATOM 696 O O . ALA A 1 94 ? 23.289 6.281 -20.212 1.00 93.31 94 ALA A O 1
ATOM 697 N N . GLU A 1 95 ? 22.776 7.436 -22.078 1.00 93.38 95 GLU A N 1
ATOM 698 C CA . GLU A 1 95 ? 21.563 8.062 -21.545 1.00 93.38 95 GLU A CA 1
ATOM 699 C C . GLU A 1 95 ? 20.439 7.030 -21.416 1.00 93.38 95 GLU A C 1
ATOM 701 O O . GLU A 1 95 ? 19.863 6.867 -20.337 1.00 93.38 95 GLU A O 1
ATOM 706 N N . MET A 1 96 ? 20.205 6.238 -22.466 1.00 93.69 96 MET A N 1
ATOM 707 C CA . MET A 1 96 ? 19.210 5.162 -22.430 1.00 93.69 96 MET A CA 1
ATOM 708 C C . MET A 1 96 ? 19.568 4.085 -21.402 1.00 93.69 96 MET A C 1
ATOM 710 O O . MET A 1 96 ? 18.700 3.587 -20.678 1.00 93.69 96 MET A O 1
ATOM 714 N N . LEU A 1 97 ? 20.858 3.770 -21.254 1.00 94.56 97 LEU A N 1
ATOM 715 C CA . LEU A 1 97 ? 21.329 2.860 -20.209 1.00 94.56 97 LEU A CA 1
ATOM 716 C C . LEU A 1 97 ? 21.139 3.430 -18.795 1.00 94.56 97 LEU A C 1
ATOM 718 O O . LEU A 1 97 ? 20.844 2.666 -17.871 1.00 94.56 97 LEU A O 1
ATOM 722 N N . ALA A 1 98 ? 21.298 4.741 -18.595 1.00 94.62 98 ALA A N 1
ATOM 723 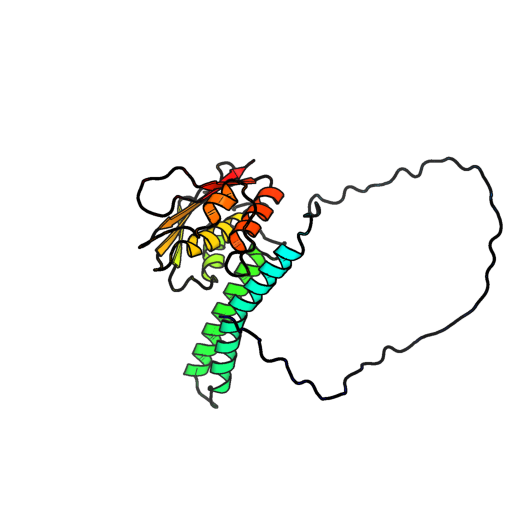C CA . ALA A 1 98 ? 21.009 5.386 -17.315 1.00 94.62 98 ALA A CA 1
ATOM 724 C C . ALA A 1 98 ? 19.510 5.305 -16.984 1.00 94.62 98 ALA A C 1
ATOM 726 O O . ALA A 1 98 ? 19.151 4.843 -15.898 1.00 94.62 98 ALA A O 1
ATOM 727 N N . LEU A 1 99 ? 18.643 5.612 -17.953 1.00 94.88 99 LEU A N 1
ATOM 728 C CA . LEU A 1 99 ? 17.190 5.501 -17.808 1.00 94.88 99 LEU A CA 1
ATOM 729 C C . LEU A 1 99 ? 16.739 4.062 -17.492 1.00 94.88 99 LEU A C 1
ATOM 731 O O . LEU A 1 99 ? 15.886 3.837 -16.626 1.00 94.88 99 LEU A O 1
ATOM 735 N N . ALA A 1 100 ? 17.347 3.061 -18.134 1.00 95.06 100 ALA A N 1
ATOM 736 C CA . ALA A 1 100 ? 17.081 1.655 -17.836 1.00 95.06 100 ALA A CA 1
ATOM 737 C C . ALA A 1 100 ? 17.476 1.291 -16.390 1.00 95.06 100 ALA A C 1
ATOM 739 O O . ALA A 1 100 ? 16.737 0.588 -15.693 1.00 95.06 100 ALA A O 1
ATOM 740 N N . ARG A 1 101 ? 18.612 1.800 -15.889 1.00 95.56 101 ARG A N 1
ATOM 741 C CA . ARG A 1 101 ? 19.060 1.580 -14.497 1.00 95.56 101 ARG A CA 1
ATOM 742 C C . ARG A 1 101 ? 18.136 2.240 -13.475 1.00 95.56 101 ARG A C 1
ATOM 744 O O . ARG A 1 101 ? 17.867 1.641 -12.427 1.00 95.56 101 ARG A O 1
ATOM 751 N N . GLU A 1 102 ? 17.643 3.438 -13.767 1.00 94.50 102 GLU A N 1
ATOM 752 C CA . GLU A 1 102 ? 16.650 4.129 -12.939 1.00 94.50 102 GLU A CA 1
ATOM 753 C C . GLU A 1 102 ? 15.340 3.339 -12.887 1.00 94.50 102 GLU A C 1
ATOM 755 O O . GLU A 1 102 ? 14.836 3.033 -11.802 1.00 94.50 102 GLU A O 1
ATOM 760 N N . THR A 1 103 ? 14.850 2.895 -14.047 1.00 94.56 103 THR A N 1
ATOM 761 C CA . THR A 1 103 ? 13.630 2.082 -14.162 1.00 94.56 103 THR A CA 1
ATOM 762 C C . THR A 1 103 ? 13.762 0.759 -13.401 1.00 94.56 103 THR A C 1
ATOM 764 O O . THR A 1 103 ? 12.875 0.386 -12.628 1.00 94.56 103 THR A O 1
ATOM 767 N N . ALA A 1 104 ? 14.899 0.069 -13.535 1.00 96.44 104 ALA A N 1
ATOM 768 C CA . ALA A 1 104 ? 15.190 -1.157 -12.794 1.00 96.44 104 ALA A CA 1
ATOM 769 C C . ALA A 1 104 ? 15.270 -0.920 -11.274 1.00 96.44 104 ALA A C 1
ATOM 771 O O . ALA A 1 104 ? 14.814 -1.750 -10.481 1.00 96.44 104 ALA A O 1
ATOM 772 N N . THR A 1 105 ? 15.815 0.222 -10.848 1.00 95.50 105 THR A N 1
ATOM 773 C CA . THR A 1 105 ? 15.875 0.605 -9.432 1.00 95.50 105 THR A CA 1
ATOM 774 C C . THR A 1 105 ? 14.480 0.856 -8.864 1.00 95.50 105 THR A C 1
ATOM 776 O O . THR A 1 105 ? 14.160 0.319 -7.800 1.00 95.50 105 THR A O 1
ATOM 779 N N . ALA A 1 106 ? 13.624 1.581 -9.589 1.00 94.00 106 ALA A N 1
ATOM 780 C CA . ALA A 1 106 ? 12.232 1.800 -9.202 1.00 94.00 106 ALA A CA 1
ATOM 781 C C . ALA A 1 106 ? 11.446 0.479 -9.124 1.00 94.00 106 ALA A C 1
ATOM 783 O O . ALA A 1 106 ? 10.720 0.241 -8.156 1.00 94.00 106 ALA A O 1
ATOM 784 N N . LEU A 1 107 ? 11.641 -0.426 -10.091 1.00 96.38 107 LEU A N 1
ATOM 785 C CA . LEU A 1 107 ? 11.015 -1.751 -10.093 1.00 96.38 107 LEU A CA 1
ATOM 786 C C . LEU A 1 107 ? 11.448 -2.591 -8.881 1.00 96.38 107 LEU A C 1
ATOM 788 O O . LEU A 1 107 ? 10.612 -3.215 -8.228 1.00 96.38 107 LEU A O 1
ATOM 792 N N . ARG A 1 108 ? 12.739 -2.570 -8.531 1.00 96.69 108 ARG A N 1
ATOM 793 C CA . ARG A 1 108 ? 13.260 -3.263 -7.343 1.00 96.69 108 ARG A CA 1
ATOM 794 C C . ARG A 1 108 ? 12.649 -2.723 -6.048 1.00 96.69 108 ARG A C 1
ATOM 796 O O . ARG A 1 108 ? 12.286 -3.518 -5.184 1.00 96.69 108 ARG A O 1
ATOM 803 N N . GLN A 1 109 ? 12.518 -1.402 -5.908 1.00 96.50 109 GLN A N 1
ATOM 804 C CA . GLN A 1 109 ? 11.875 -0.801 -4.731 1.00 96.50 109 GLN A CA 1
ATOM 805 C C . GLN A 1 109 ? 10.392 -1.177 -4.646 1.00 96.50 109 GLN A C 1
ATOM 807 O O . GLN A 1 109 ? 9.911 -1.549 -3.578 1.00 96.50 109 GLN A O 1
ATOM 812 N N . ARG A 1 110 ? 9.687 -1.204 -5.781 1.00 97.06 110 ARG A N 1
ATOM 813 C CA . ARG A 1 110 ? 8.297 -1.669 -5.850 1.00 97.06 110 ARG A CA 1
ATOM 814 C C . ARG A 1 110 ? 8.133 -3.129 -5.429 1.00 97.06 110 ARG A C 1
ATOM 816 O O . ARG A 1 110 ? 7.210 -3.456 -4.690 1.00 97.06 110 ARG A O 1
ATOM 823 N N . LEU A 1 111 ? 9.044 -4.006 -5.847 1.00 96.88 111 LEU A N 1
ATOM 824 C CA . LEU A 1 111 ? 9.033 -5.408 -5.420 1.00 96.88 111 LEU A CA 1
ATOM 825 C C . LEU A 1 111 ? 9.280 -5.557 -3.913 1.00 96.88 111 LEU A C 1
ATOM 827 O O . LEU A 1 111 ? 8.623 -6.377 -3.278 1.00 96.88 111 LEU A O 1
ATOM 831 N N . ARG A 1 112 ? 10.174 -4.751 -3.324 1.00 96.94 112 ARG A N 1
ATOM 832 C CA . ARG A 1 112 ? 10.398 -4.734 -1.866 1.00 96.94 112 ARG A CA 1
ATOM 833 C C . ARG A 1 112 ? 9.145 -4.312 -1.103 1.00 96.94 112 ARG A C 1
ATOM 835 O O . ARG A 1 112 ? 8.782 -4.976 -0.135 1.00 96.94 112 ARG A O 1
ATOM 842 N N . LEU A 1 113 ? 8.457 -3.271 -1.575 1.00 97.88 113 LEU A N 1
ATOM 843 C CA . LEU A 1 113 ? 7.163 -2.856 -1.033 1.00 97.88 113 LEU A CA 1
ATOM 844 C C . LEU A 1 113 ? 6.147 -4.001 -1.063 1.00 97.88 113 LEU A C 1
ATOM 846 O O . LEU A 1 113 ? 5.554 -4.319 -0.036 1.00 97.88 113 LEU A O 1
ATOM 850 N N . TYR A 1 114 ? 5.952 -4.640 -2.218 1.00 97.19 114 TYR A N 1
ATOM 851 C CA . TYR A 1 114 ? 4.974 -5.722 -2.354 1.00 97.19 114 TYR A CA 1
ATOM 852 C C . TYR A 1 114 ? 5.346 -6.966 -1.547 1.00 97.19 114 TYR A C 1
ATOM 854 O O . TYR A 1 114 ? 4.462 -7.599 -0.974 1.00 97.19 114 TYR A O 1
ATOM 862 N N . ALA A 1 115 ? 6.633 -7.293 -1.424 1.00 95.81 115 ALA A N 1
ATOM 863 C CA . ALA A 1 115 ? 7.083 -8.369 -0.548 1.00 95.81 115 ALA A CA 1
ATOM 864 C C . ALA A 1 115 ? 6.732 -8.082 0.923 1.00 95.81 115 ALA A C 1
ATOM 866 O O . ALA A 1 115 ? 6.199 -8.957 1.604 1.00 95.81 115 ALA A O 1
ATOM 867 N N . ALA A 1 116 ? 6.947 -6.850 1.395 1.00 96.69 116 ALA A N 1
ATOM 868 C CA . ALA A 1 116 ? 6.588 -6.451 2.755 1.00 96.69 116 ALA A CA 1
ATOM 869 C C . ALA A 1 116 ? 5.064 -6.364 2.972 1.00 96.69 116 ALA A C 1
ATOM 871 O O . ALA A 1 116 ? 4.569 -6.727 4.036 1.00 96.69 116 ALA A O 1
ATOM 872 N N . ALA A 1 117 ? 4.308 -5.908 1.969 1.00 96.69 117 ALA A N 1
ATOM 873 C CA . ALA A 1 117 ? 2.864 -5.711 2.072 1.00 96.69 117 ALA A CA 1
ATOM 874 C C . ALA A 1 117 ? 2.051 -7.007 1.900 1.00 96.69 117 ALA A C 1
ATOM 876 O O . ALA A 1 117 ? 0.992 -7.139 2.518 1.00 96.69 117 ALA A O 1
ATOM 877 N N . TRP A 1 118 ? 2.511 -7.937 1.053 1.00 95.25 118 TRP A N 1
ATOM 878 C CA . TRP A 1 118 ? 1.729 -9.093 0.584 1.00 95.25 118 TRP A CA 1
ATOM 879 C C . TRP A 1 118 ? 2.471 -10.438 0.667 1.00 95.25 118 TRP A C 1
ATOM 881 O O . TRP A 1 118 ? 1.852 -11.482 0.489 1.00 95.25 118 TRP A O 1
ATOM 891 N N . GLY A 1 119 ? 3.780 -10.451 0.944 1.00 89.25 119 GLY A N 1
ATOM 892 C CA . GLY A 1 119 ? 4.620 -11.657 0.880 1.00 89.25 119 GLY A CA 1
ATOM 893 C C . GLY A 1 119 ? 4.570 -12.586 2.099 1.00 89.25 119 GLY A C 1
ATOM 894 O O . GLY A 1 119 ? 5.221 -13.626 2.090 1.00 89.25 119 GLY A O 1
ATOM 895 N N . GLY A 1 120 ? 3.838 -12.236 3.161 1.00 79.75 120 GLY A N 1
ATOM 896 C CA . GLY A 1 120 ? 3.630 -13.098 4.337 1.00 79.75 120 GLY A CA 1
ATOM 897 C C . GLY A 1 120 ? 4.809 -13.210 5.318 1.00 79.75 120 GLY A C 1
ATOM 898 O O . GLY A 1 120 ? 4.662 -13.837 6.363 1.00 79.75 120 GLY A O 1
ATOM 899 N N . ALA A 1 121 ? 5.952 -12.582 5.027 1.00 81.75 121 ALA A N 1
ATOM 900 C CA . ALA A 1 121 ? 7.151 -12.594 5.870 1.00 81.75 121 ALA A CA 1
ATOM 901 C C . ALA A 1 121 ? 7.675 -11.171 6.129 1.00 81.75 121 ALA A C 1
ATOM 903 O O . ALA A 1 121 ? 8.837 -10.868 5.876 1.00 81.75 121 ALA A O 1
ATOM 904 N N . ALA A 1 122 ? 6.797 -10.278 6.588 1.00 90.94 122 ALA A N 1
ATOM 905 C CA . ALA A 1 122 ? 7.204 -8.929 6.964 1.00 90.94 122 ALA A CA 1
ATOM 906 C C . ALA A 1 122 ? 8.133 -8.949 8.190 1.00 90.94 122 ALA A C 1
ATOM 908 O O . ALA A 1 122 ? 8.013 -9.802 9.071 1.00 90.94 122 ALA A O 1
ATOM 909 N N . GLU A 1 123 ? 9.034 -7.976 8.254 1.00 94.12 123 GLU A N 1
ATOM 910 C CA . GLU A 1 123 ? 9.890 -7.714 9.410 1.00 94.12 123 GLU A CA 1
ATOM 911 C C . GLU A 1 123 ? 9.346 -6.524 10.204 1.00 94.12 123 GLU A C 1
ATOM 913 O O . GLU A 1 123 ? 8.508 -5.768 9.712 1.00 94.12 123 GLU A O 1
ATOM 918 N N . ALA A 1 124 ? 9.795 -6.360 11.450 1.00 96.38 124 ALA A N 1
ATOM 919 C CA . ALA A 1 124 ? 9.476 -5.155 12.206 1.00 96.38 124 ALA A CA 1
ATOM 920 C C . ALA A 1 124 ? 10.119 -3.935 11.526 1.00 96.38 124 ALA A C 1
ATOM 922 O O . ALA A 1 124 ? 11.278 -3.999 11.122 1.00 96.38 124 ALA A O 1
ATOM 923 N N . ALA A 1 125 ? 9.381 -2.832 11.411 1.00 96.38 125 ALA A N 1
ATOM 924 C CA . ALA A 1 125 ? 9.824 -1.654 10.668 1.00 96.38 125 ALA A CA 1
ATOM 925 C C . ALA A 1 125 ? 9.538 -0.375 11.456 1.00 96.38 125 ALA A C 1
ATOM 927 O O . ALA A 1 125 ? 8.440 -0.191 11.984 1.00 96.38 125 ALA A O 1
ATOM 928 N N . ASP A 1 126 ? 10.523 0.513 11.544 1.00 96.00 126 ASP A N 1
ATOM 929 C CA . ASP A 1 126 ? 10.317 1.863 12.060 1.00 96.00 126 ASP A CA 1
ATOM 930 C C . ASP A 1 126 ? 9.674 2.782 11.004 1.00 96.00 126 ASP A C 1
ATOM 932 O O . ASP A 1 126 ? 9.359 2.373 9.881 1.00 96.00 126 ASP A O 1
ATOM 936 N N . ALA A 1 127 ? 9.428 4.035 11.387 1.00 95.19 127 ALA A N 1
ATOM 937 C CA . ALA A 1 127 ? 8.808 5.029 10.517 1.00 95.19 127 ALA A CA 1
ATOM 938 C C . ALA A 1 127 ? 9.605 5.269 9.221 1.00 95.19 127 ALA A C 1
ATOM 940 O O . ALA A 1 127 ? 9.007 5.454 8.160 1.00 95.19 127 ALA A O 1
ATOM 941 N N . GLU A 1 128 ? 10.937 5.228 9.292 1.00 95.06 128 GLU A N 1
ATOM 942 C CA . GLU A 1 128 ? 11.803 5.465 8.139 1.00 95.06 128 GLU A CA 1
ATOM 943 C C . GLU A 1 128 ? 11.795 4.280 7.176 1.00 95.06 128 GLU A C 1
ATOM 945 O O . GLU A 1 128 ? 11.622 4.458 5.971 1.00 95.06 128 GLU A O 1
ATOM 950 N N . ALA A 1 129 ? 11.893 3.060 7.704 1.00 96.31 129 ALA A N 1
ATOM 951 C CA . ALA A 1 129 ? 11.791 1.840 6.919 1.00 96.31 129 ALA A CA 1
ATOM 952 C C . ALA A 1 129 ? 10.440 1.750 6.188 1.00 96.31 129 ALA A C 1
ATOM 954 O O . ALA A 1 129 ? 10.401 1.395 5.010 1.00 96.31 129 ALA A O 1
ATOM 955 N N . LEU A 1 130 ? 9.335 2.130 6.843 1.00 97.19 130 LEU A N 1
ATOM 956 C CA . LEU A 1 130 ? 8.011 2.180 6.211 1.00 97.19 130 LEU A CA 1
ATOM 957 C C . LEU A 1 130 ? 7.941 3.214 5.082 1.00 97.19 130 LEU A C 1
ATOM 959 O O . LEU A 1 130 ? 7.419 2.898 4.015 1.00 97.19 130 LEU A O 1
ATOM 963 N N . ARG A 1 131 ? 8.488 4.420 5.282 1.00 96.56 131 ARG A N 1
ATOM 964 C CA . ARG A 1 131 ? 8.570 5.454 4.233 1.00 96.56 131 ARG A CA 1
ATOM 965 C C . ARG A 1 131 ? 9.384 4.968 3.034 1.00 96.56 131 ARG A C 1
ATOM 967 O O . ARG A 1 131 ? 8.893 5.025 1.914 1.00 96.56 131 ARG A O 1
ATOM 974 N N . CYS A 1 132 ? 10.562 4.394 3.279 1.00 96.12 132 CYS A N 1
ATOM 975 C CA . CYS A 1 132 ? 11.436 3.849 2.237 1.00 96.12 132 CYS A CA 1
ATOM 976 C C . CYS A 1 132 ? 10.762 2.724 1.430 1.00 96.12 132 CYS A C 1
ATOM 978 O O . CYS A 1 132 ? 10.929 2.634 0.213 1.00 96.12 132 CYS A O 1
ATOM 980 N N . LEU A 1 133 ? 9.955 1.876 2.081 1.00 97.94 133 LEU A N 1
ATOM 981 C CA . LEU A 1 133 ? 9.121 0.899 1.377 1.00 97.94 133 LEU A CA 1
ATOM 982 C C . LEU A 1 133 ? 8.048 1.596 0.529 1.00 97.94 133 LEU A C 1
ATOM 984 O O . LEU A 1 133 ? 7.872 1.251 -0.639 1.00 97.94 133 LEU A O 1
ATOM 988 N N . LEU A 1 134 ? 7.343 2.585 1.083 1.00 98.06 134 LEU A N 1
ATOM 989 C CA . LEU A 1 134 ? 6.275 3.311 0.387 1.00 98.06 134 LEU A CA 1
ATOM 990 C C . LEU A 1 134 ? 6.771 4.135 -0.813 1.00 98.06 134 LEU A C 1
ATOM 992 O O . LEU A 1 134 ? 6.014 4.303 -1.768 1.00 98.06 134 LEU A O 1
ATOM 996 N N . ASP A 1 135 ? 8.040 4.543 -0.845 1.00 95.69 135 ASP A N 1
ATOM 997 C CA . ASP A 1 135 ? 8.661 5.167 -2.025 1.00 95.69 135 ASP A CA 1
ATOM 998 C C . ASP A 1 135 ? 8.676 4.230 -3.254 1.00 95.69 135 ASP A C 1
ATOM 1000 O O . ASP A 1 135 ? 8.755 4.682 -4.397 1.00 95.69 135 ASP A O 1
ATOM 1004 N N . GLY A 1 136 ? 8.537 2.913 -3.052 1.00 96.31 136 GLY A N 1
ATOM 1005 C CA . GLY A 1 136 ? 8.346 1.935 -4.127 1.00 96.31 136 GLY A CA 1
ATOM 1006 C C . GLY A 1 136 ? 6.942 1.935 -4.753 1.00 96.31 136 GLY A C 1
ATOM 1007 O O . GLY A 1 136 ? 6.715 1.262 -5.768 1.00 96.31 136 GLY A O 1
ATOM 1008 N N . ALA A 1 137 ? 5.977 2.657 -4.176 1.00 96.56 137 ALA A N 1
ATOM 1009 C CA . ALA A 1 137 ? 4.592 2.633 -4.630 1.00 96.56 137 ALA A CA 1
ATOM 1010 C C . ALA A 1 137 ? 4.453 3.186 -6.064 1.00 96.56 137 ALA A C 1
ATOM 1012 O O . ALA A 1 137 ? 5.084 4.185 -6.413 1.00 96.56 137 ALA A O 1
ATOM 1013 N N . PRO A 1 138 ? 3.579 2.614 -6.917 1.00 93.69 138 PRO A N 1
ATOM 1014 C CA . PRO A 1 138 ? 3.308 3.162 -8.253 1.00 93.69 138 PRO A CA 1
ATOM 1015 C C . PRO A 1 138 ? 2.856 4.629 -8.255 1.00 93.69 138 PRO A C 1
ATOM 1017 O O . PRO A 1 138 ? 3.026 5.335 -9.247 1.00 93.69 138 PRO A O 1
ATOM 1020 N N . CYS A 1 139 ? 2.264 5.089 -7.152 1.00 93.75 139 CYS A N 1
ATOM 1021 C CA . CYS A 1 139 ? 1.774 6.450 -6.975 1.00 93.75 139 CYS A CA 1
ATOM 1022 C C . CYS A 1 139 ? 2.813 7.429 -6.399 1.00 93.75 139 CYS A C 1
ATOM 1024 O O . CYS A 1 139 ? 2.531 8.626 -6.399 1.00 93.75 139 CYS A O 1
ATOM 1026 N N . ALA A 1 140 ? 3.995 6.964 -5.971 1.00 90.44 140 ALA A N 1
ATOM 1027 C CA . ALA A 1 140 ? 5.031 7.792 -5.343 1.00 90.44 140 ALA A CA 1
ATOM 1028 C C . ALA A 1 140 ? 5.422 9.059 -6.139 1.00 90.44 140 ALA A C 1
ATOM 1030 O O . ALA A 1 140 ? 5.622 10.097 -5.516 1.00 90.44 140 ALA A O 1
ATOM 1031 N N . PRO A 1 141 ? 5.418 9.081 -7.493 1.00 92.19 141 PRO A N 1
ATOM 1032 C CA . PRO A 1 141 ? 5.677 10.319 -8.238 1.00 92.19 141 PRO A CA 1
ATOM 1033 C C . PRO A 1 141 ? 4.662 11.452 -8.000 1.00 92.19 141 PRO A C 1
ATOM 1035 O O . PRO A 1 141 ? 4.934 12.597 -8.343 1.00 92.19 141 PRO A O 1
ATOM 1038 N N . ARG A 1 142 ? 3.469 11.148 -7.469 1.00 95.62 142 ARG A N 1
ATOM 1039 C CA . ARG A 1 142 ? 2.400 12.127 -7.186 1.00 95.62 142 ARG A CA 1
ATOM 1040 C C . ARG A 1 142 ? 1.994 12.185 -5.712 1.00 95.62 142 ARG A C 1
ATOM 1042 O O . ARG A 1 142 ? 1.206 13.054 -5.343 1.00 95.62 142 ARG A O 1
ATOM 1049 N N . ILE A 1 143 ? 2.461 11.242 -4.898 1.00 97.38 143 ILE A N 1
ATOM 1050 C CA . ILE A 1 143 ? 2.029 11.052 -3.514 1.00 97.38 143 ILE A CA 1
ATOM 1051 C C . ILE A 1 143 ? 3.249 11.069 -2.609 1.00 97.38 143 ILE A C 1
ATOM 1053 O O . ILE A 1 143 ? 4.157 10.259 -2.773 1.00 97.38 143 ILE A O 1
ATOM 1057 N N . ARG A 1 144 ? 3.236 11.960 -1.619 1.00 97.38 144 ARG A N 1
ATOM 1058 C CA . ARG A 1 144 ? 4.247 12.002 -0.567 1.00 97.38 144 ARG A CA 1
ATOM 1059 C C . ARG A 1 144 ? 3.764 11.211 0.644 1.00 97.38 144 ARG A C 1
ATOM 1061 O O . ARG A 1 144 ? 2.723 11.533 1.208 1.00 97.38 144 ARG A O 1
ATOM 1068 N N . PHE A 1 145 ? 4.535 10.222 1.082 1.00 97.81 145 PHE A N 1
ATOM 1069 C CA . PHE A 1 145 ? 4.258 9.495 2.322 1.00 97.81 145 PHE A CA 1
ATOM 1070 C C . PHE A 1 145 ? 5.036 10.115 3.485 1.00 97.81 145 PHE A C 1
ATOM 1072 O O . PHE A 1 145 ? 6.258 10.278 3.423 1.00 97.81 145 PHE A O 1
ATOM 1079 N N . VAL A 1 146 ? 4.327 10.477 4.551 1.00 96.88 146 VAL A N 1
ATOM 1080 C CA . VAL A 1 146 ? 4.908 11.079 5.759 1.00 96.88 146 VAL A CA 1
ATOM 1081 C C . VAL A 1 146 ? 4.412 10.363 7.010 1.00 96.88 146 VAL A C 1
ATOM 1083 O O . VAL A 1 146 ? 3.418 9.639 6.979 1.00 96.88 146 VAL A O 1
ATOM 1086 N N . THR A 1 147 ? 5.121 10.551 8.119 1.00 95.06 147 THR A N 1
ATOM 1087 C CA . THR A 1 147 ? 4.798 9.925 9.405 1.00 95.06 147 THR A CA 1
ATOM 1088 C C . THR A 1 147 ? 4.724 10.975 10.507 1.00 95.06 147 THR A C 1
ATOM 1090 O O . THR A 1 147 ? 5.660 11.760 10.634 1.00 95.06 147 THR A O 1
ATOM 1093 N N . GLU A 1 148 ? 3.673 10.966 11.330 1.00 89.88 148 GLU A N 1
ATOM 1094 C CA . GLU A 1 148 ? 3.442 11.986 12.364 1.00 89.88 148 GLU A CA 1
ATOM 1095 C C . GLU A 1 148 ? 2.860 11.398 13.651 1.00 89.88 148 GLU A C 1
ATOM 1097 O O . GLU A 1 148 ? 1.785 10.811 13.658 1.00 89.88 148 GLU A O 1
ATOM 1102 N N . PRO A 1 149 ? 3.556 11.580 14.776 1.00 86.69 149 PRO A N 1
ATOM 1103 C CA . PRO A 1 149 ? 4.493 10.553 15.223 1.00 86.69 149 PRO A CA 1
ATOM 1104 C C . PRO A 1 149 ? 3.947 9.123 15.027 1.00 86.69 149 PRO A C 1
ATOM 1106 O O . PRO A 1 149 ? 2.928 8.723 15.595 1.00 86.69 149 PRO A O 1
ATOM 1109 N N . LEU A 1 150 ? 4.682 8.324 14.254 1.00 91.69 150 LEU A N 1
ATOM 1110 C CA . LEU A 1 150 ? 4.416 6.899 14.084 1.00 91.69 150 LEU A CA 1
ATOM 1111 C C . LEU A 1 150 ? 5.359 6.094 14.979 1.00 91.69 150 LEU A C 1
ATOM 1113 O O . LEU A 1 150 ? 6.564 6.070 14.753 1.00 91.69 150 LEU A O 1
ATOM 1117 N N . SER A 1 151 ? 4.793 5.425 15.980 1.00 87.06 151 SER A N 1
ATOM 1118 C CA . SER A 1 151 ? 5.483 4.522 16.904 1.00 87.06 151 SER A CA 1
ATOM 1119 C C . SER A 1 151 ? 6.796 5.115 17.457 1.00 87.06 151 SER A C 1
ATOM 1121 O O . SER A 1 151 ? 7.874 4.562 17.241 1.00 87.06 151 SER A O 1
ATOM 1123 N N . PRO A 1 152 ? 6.743 6.262 18.161 1.00 81.19 152 PRO A N 1
ATOM 1124 C CA . PRO A 1 152 ? 7.947 6.963 18.595 1.00 81.19 152 PRO A CA 1
ATOM 1125 C C . PRO A 1 152 ? 8.822 6.067 19.483 1.00 81.19 152 PRO A C 1
ATOM 1127 O O . PRO A 1 152 ? 8.352 5.501 20.470 1.00 81.19 152 PRO A O 1
ATOM 1130 N N . GLY A 1 153 ? 10.096 5.926 19.110 1.00 78.38 153 GLY A N 1
ATOM 1131 C CA . GLY A 1 153 ? 11.092 5.166 19.870 1.00 78.38 153 GLY A CA 1
ATOM 1132 C C . GLY A 1 153 ? 10.997 3.639 19.766 1.00 78.38 153 GLY A C 1
ATOM 1133 O O . GLY A 1 153 ? 11.754 2.958 20.454 1.00 78.38 153 GLY A O 1
ATOM 1134 N N . ARG A 1 154 ? 10.105 3.074 18.934 1.00 90.94 154 ARG A N 1
ATOM 1135 C CA . ARG A 1 154 ? 10.033 1.617 18.713 1.00 90.94 154 ARG A CA 1
ATOM 1136 C C . ARG A 1 154 ? 9.532 1.257 17.305 1.00 90.94 154 ARG A C 1
ATOM 1138 O O . ARG A 1 154 ? 8.582 1.881 16.836 1.00 90.94 154 ARG A O 1
ATOM 1145 N N . PRO A 1 155 ? 10.073 0.219 16.647 1.00 94.50 155 PRO A N 1
ATOM 1146 C CA . PRO A 1 155 ? 9.536 -0.241 15.370 1.00 94.50 155 PRO A CA 1
ATOM 1147 C C . PRO A 1 155 ? 8.112 -0.794 15.529 1.00 94.50 155 PRO A C 1
ATOM 1149 O O . PRO A 1 155 ? 7.752 -1.335 16.581 1.00 94.50 155 PRO A O 1
ATOM 1152 N N . LEU A 1 156 ? 7.299 -0.688 14.475 1.00 95.69 156 LEU A N 1
ATOM 1153 C CA . LEU A 1 156 ? 6.050 -1.437 14.392 1.00 95.69 156 LEU A CA 1
ATOM 1154 C C . LEU A 1 156 ? 6.364 -2.939 14.327 1.00 95.69 156 LEU A C 1
ATOM 1156 O O . LEU A 1 156 ? 7.256 -3.342 13.576 1.00 95.69 156 LEU A O 1
ATOM 1160 N N . PRO A 1 157 ? 5.631 -3.785 15.071 1.00 95.50 157 PRO A N 1
ATOM 1161 C CA . PRO A 1 157 ? 5.750 -5.232 14.957 1.00 95.50 157 PRO A CA 1
ATOM 1162 C C . PRO A 1 157 ? 5.531 -5.710 13.519 1.00 95.50 157 PRO A C 1
ATOM 1164 O O . PRO A 1 157 ? 4.676 -5.178 12.811 1.00 95.50 157 PRO A O 1
ATOM 1167 N N . ALA A 1 158 ? 6.232 -6.777 13.130 1.00 95.19 158 ALA A N 1
ATOM 1168 C CA . ALA A 1 158 ? 6.101 -7.429 11.824 1.00 95.19 158 ALA A CA 1
ATOM 1169 C C . ALA A 1 158 ? 4.643 -7.718 11.421 1.00 95.19 158 ALA A C 1
ATOM 1171 O O . ALA A 1 158 ? 4.277 -7.590 10.258 1.00 95.19 158 ALA A O 1
ATOM 1172 N N . THR A 1 159 ? 3.788 -8.057 12.390 1.00 93.12 159 THR A N 1
ATOM 1173 C CA . THR A 1 159 ? 2.362 -8.331 12.165 1.00 93.12 159 THR A CA 1
ATOM 1174 C C . THR A 1 159 ? 1.557 -7.101 11.744 1.00 93.12 159 THR A C 1
ATOM 1176 O O . THR A 1 159 ? 0.521 -7.258 11.110 1.00 93.12 159 THR A O 1
ATOM 1179 N N . LEU A 1 160 ? 2.015 -5.884 12.063 1.00 95.75 160 LEU A N 1
ATOM 1180 C CA . LEU A 1 160 ? 1.327 -4.626 11.744 1.00 95.75 160 LEU A CA 1
ATOM 1181 C C . LEU A 1 160 ? 1.900 -3.911 10.520 1.00 95.75 160 LEU A C 1
ATOM 1183 O O . LEU A 1 160 ? 1.243 -3.025 9.975 1.00 95.75 160 LEU A O 1
ATOM 1187 N N . VAL A 1 161 ? 3.096 -4.288 10.064 1.00 97.56 161 VAL A N 1
ATOM 1188 C CA . VAL A 1 161 ? 3.722 -3.691 8.877 1.00 97.56 161 VAL A CA 1
ATOM 1189 C C . VAL A 1 161 ? 2.853 -3.865 7.622 1.00 97.56 161 VAL A C 1
ATOM 1191 O O . VAL A 1 161 ? 2.562 -2.852 6.981 1.00 97.56 161 VAL A O 1
ATOM 1194 N N . PRO A 1 162 ? 2.323 -5.064 7.295 1.00 97.56 162 PRO A N 1
ATOM 1195 C CA . PRO A 1 162 ? 1.394 -5.219 6.177 1.00 97.56 162 PRO A CA 1
ATOM 1196 C C . PRO A 1 162 ? 0.142 -4.345 6.302 1.00 97.56 162 PRO A C 1
ATOM 1198 O O . PRO A 1 162 ? -0.300 -3.779 5.303 1.00 97.56 162 PRO A O 1
ATOM 1201 N N . LEU A 1 163 ? -0.416 -4.192 7.510 1.00 96.75 163 LEU A N 1
ATOM 1202 C CA . LEU A 1 163 ? -1.590 -3.343 7.747 1.00 96.75 163 LEU A CA 1
ATOM 1203 C C . LEU A 1 163 ? -1.268 -1.872 7.449 1.00 96.75 163 LEU A C 1
ATOM 1205 O O . LEU A 1 163 ? -2.012 -1.224 6.718 1.00 96.75 163 LEU A O 1
ATOM 1209 N N . ALA A 1 164 ? -0.148 -1.362 7.971 1.00 97.75 164 ALA A N 1
ATOM 1210 C CA . ALA A 1 164 ? 0.281 0.021 7.767 1.00 97.75 164 ALA A CA 1
ATOM 1211 C C . ALA A 1 164 ? 0.535 0.332 6.282 1.00 97.75 164 ALA A C 1
ATOM 1213 O O . ALA A 1 164 ? 0.046 1.338 5.766 1.00 97.75 164 ALA A O 1
ATOM 1214 N N . LEU A 1 165 ? 1.248 -0.557 5.579 1.00 98.38 165 LEU A N 1
ATOM 1215 C CA . LEU A 1 165 ? 1.547 -0.400 4.154 1.00 98.38 165 LEU A CA 1
ATOM 1216 C C . LEU A 1 165 ? 0.272 -0.428 3.302 1.00 98.38 165 LEU A C 1
ATOM 1218 O O . LEU A 1 165 ? 0.079 0.446 2.459 1.00 98.38 165 LEU A O 1
ATOM 1222 N N . ASN A 1 166 ? -0.629 -1.389 3.532 1.00 97.94 166 ASN A N 1
ATOM 1223 C CA . ASN A 1 166 ? -1.872 -1.483 2.760 1.00 97.94 166 ASN A CA 1
ATOM 1224 C C . ASN A 1 166 ? -2.830 -0.322 3.056 1.00 97.94 166 ASN A C 1
ATOM 1226 O O . ASN A 1 166 ? -3.464 0.181 2.132 1.00 97.94 166 ASN A O 1
ATOM 1230 N N . ALA A 1 167 ? -2.895 0.158 4.300 1.00 98.00 167 ALA A N 1
ATOM 1231 C CA . ALA A 1 167 ? -3.683 1.338 4.644 1.00 98.00 167 ALA A CA 1
ATOM 1232 C C . ALA A 1 167 ? -3.156 2.610 3.957 1.00 98.00 167 ALA A C 1
ATOM 1234 O O . ALA A 1 167 ? -3.949 3.399 3.447 1.00 98.00 167 ALA A O 1
ATOM 1235 N N . ALA A 1 168 ? -1.834 2.785 3.874 1.00 98.25 168 ALA A N 1
ATOM 1236 C CA . ALA A 1 168 ? -1.215 3.894 3.147 1.00 98.25 168 ALA A CA 1
ATOM 1237 C C . ALA A 1 168 ? -1.449 3.817 1.631 1.00 98.25 168 ALA A C 1
ATOM 1239 O O . ALA A 1 168 ? -1.787 4.822 1.006 1.00 98.25 168 ALA A O 1
ATOM 1240 N N . LEU A 1 169 ? -1.319 2.625 1.038 1.00 97.88 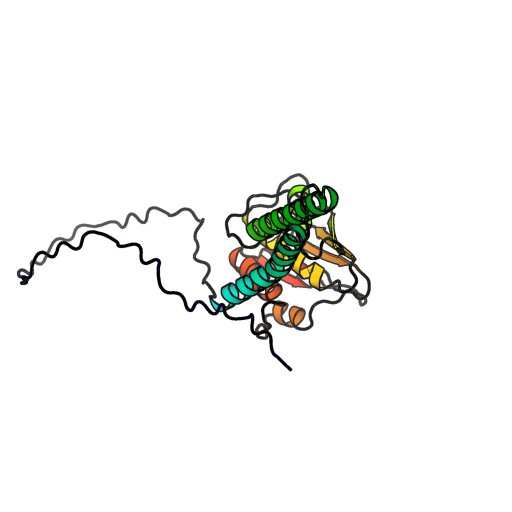169 LEU A N 1
ATOM 1241 C CA . LEU A 1 169 ? -1.612 2.407 -0.381 1.00 97.88 169 LEU A CA 1
ATOM 1242 C C . LEU A 1 169 ? -3.085 2.671 -0.705 1.00 97.88 169 LEU A C 1
ATOM 1244 O O . LEU A 1 169 ? -3.380 3.317 -1.707 1.00 97.88 169 LEU A O 1
ATOM 1248 N N . LEU A 1 170 ? -3.999 2.231 0.162 1.00 97.06 170 LEU A N 1
ATOM 1249 C CA . LEU A 1 170 ? -5.425 2.511 0.031 1.00 97.06 170 LEU A CA 1
ATOM 1250 C C . LEU A 1 170 ? -5.707 4.016 0.156 1.00 97.06 170 LEU A C 1
ATOM 1252 O O . LEU A 1 170 ? -6.439 4.564 -0.663 1.00 97.06 170 LEU A O 1
ATOM 1256 N N . ALA A 1 171 ? -5.087 4.706 1.119 1.00 97.38 171 ALA A N 1
ATOM 1257 C CA . ALA A 1 171 ? -5.201 6.159 1.271 1.00 97.38 171 ALA A CA 1
ATOM 1258 C C . ALA A 1 171 ? -4.710 6.926 0.037 1.00 97.38 171 ALA A C 1
ATOM 1260 O O . ALA A 1 171 ? -5.321 7.917 -0.354 1.00 97.38 171 ALA A O 1
ATOM 1261 N N . ALA A 1 172 ? -3.670 6.441 -0.642 1.00 97.19 172 ALA A N 1
ATOM 1262 C CA . ALA A 1 172 ? -3.231 7.030 -1.901 1.00 97.19 172 ALA A CA 1
ATOM 1263 C C . ALA A 1 172 ? -4.292 6.922 -3.019 1.00 97.19 172 ALA A C 1
ATOM 1265 O O . ALA A 1 172 ? -4.342 7.792 -3.888 1.00 97.19 172 ALA A O 1
ATOM 1266 N N . GLU A 1 173 ? -5.174 5.911 -2.999 1.00 95.00 173 GLU A N 1
ATOM 1267 C CA . GLU A 1 173 ? -6.295 5.816 -3.951 1.00 95.00 173 GLU A CA 1
ATOM 1268 C C . GLU A 1 173 ? -7.365 6.894 -3.721 1.00 95.00 173 GLU A C 1
ATOM 1270 O O . GLU A 1 173 ? -8.147 7.171 -4.632 1.00 95.00 173 GLU A O 1
ATOM 1275 N N . ALA A 1 174 ? -7.374 7.537 -2.548 1.00 95.25 174 ALA A N 1
ATOM 1276 C CA . ALA A 1 174 ? -8.252 8.666 -2.261 1.00 95.25 174 ALA A CA 1
ATOM 1277 C C . ALA A 1 174 ? -7.747 9.999 -2.840 1.00 95.25 174 ALA A C 1
ATOM 1279 O O . ALA A 1 174 ? -8.431 11.010 -2.711 1.00 95.25 174 ALA A O 1
ATOM 1280 N N . LEU A 1 175 ? -6.562 10.026 -3.464 1.00 96.50 175 LEU A N 1
ATOM 1281 C CA . LEU A 1 175 ? -5.874 11.244 -3.903 1.00 96.50 175 LEU A CA 1
ATOM 1282 C C . L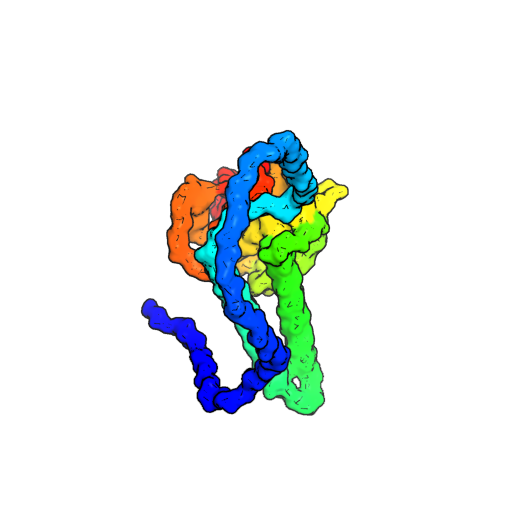EU A 1 175 ? -5.731 11.297 -5.437 1.00 96.50 175 LEU A C 1
ATOM 1284 O O . LEU A 1 175 ? -4.629 11.136 -5.974 1.00 96.50 175 LEU A O 1
ATOM 1288 N N . PRO A 1 176 ? -6.822 11.560 -6.188 1.00 94.00 176 PRO A N 1
ATOM 1289 C CA . PRO A 1 176 ? -6.809 11.519 -7.655 1.00 94.00 176 PRO A CA 1
ATOM 1290 C C . PRO A 1 176 ? -5.884 12.567 -8.292 1.00 94.00 176 PRO A C 1
ATOM 1292 O O . PRO A 1 176 ? -5.447 12.401 -9.432 1.00 94.00 176 PRO A O 1
ATOM 1295 N N . ARG A 1 177 ? -5.580 13.652 -7.570 1.00 95.12 177 ARG A N 1
ATOM 1296 C CA . ARG A 1 177 ? -4.706 14.748 -8.018 1.00 95.12 177 ARG A CA 1
ATOM 1297 C C . ARG A 1 177 ? -3.343 14.768 -7.328 1.00 95.12 177 ARG A C 1
ATOM 1299 O O . ARG A 1 177 ? -2.609 15.737 -7.487 1.00 95.12 177 ARG A O 1
ATOM 1306 N N . GLY A 1 178 ? -2.985 13.700 -6.620 1.00 96.12 178 GLY A N 1
ATOM 1307 C CA . GLY A 1 178 ? -1.796 13.694 -5.777 1.00 96.12 178 GLY A CA 1
ATOM 1308 C C . GLY A 1 178 ? -2.041 14.360 -4.422 1.00 96.12 178 GLY A C 1
ATOM 1309 O O . GLY A 1 178 ? -3.149 14.816 -4.129 1.00 96.12 178 GLY A O 1
ATOM 1310 N N . GLY A 1 179 ? -1.003 14.397 -3.591 1.00 97.00 179 GLY A N 1
ATOM 1311 C CA . GLY A 1 179 ? -1.080 14.941 -2.239 1.00 97.00 179 GLY A CA 1
ATOM 1312 C C . GLY A 1 179 ? -0.159 14.223 -1.260 1.00 97.00 179 GLY A C 1
ATOM 1313 O O . GLY A 1 179 ? 0.863 13.652 -1.648 1.00 97.00 179 GLY A O 1
ATOM 1314 N N . THR A 1 180 ? -0.545 14.245 0.009 1.00 97.75 180 THR A N 1
ATOM 1315 C CA . THR A 1 180 ? 0.199 13.654 1.118 1.00 97.75 180 THR A CA 1
ATOM 1316 C C . THR A 1 180 ? -0.628 12.554 1.772 1.00 97.75 180 THR A C 1
ATOM 1318 O O . THR A 1 180 ? -1.824 12.714 2.001 1.00 97.75 180 THR A O 1
ATOM 1321 N N . VAL A 1 181 ? 0.012 11.430 2.084 1.00 98.19 181 VAL A N 1
ATOM 1322 C CA . VAL A 1 181 ? -0.541 10.392 2.955 1.00 98.19 181 VAL A CA 1
ATOM 1323 C C . VAL A 1 181 ? 0.257 10.395 4.251 1.00 98.19 181 VAL A C 1
ATOM 1325 O O . VAL A 1 181 ? 1.448 10.080 4.251 1.00 98.19 181 VAL A O 1
ATOM 1328 N N . THR A 1 182 ? -0.407 10.734 5.350 1.00 97.94 182 THR A N 1
ATOM 1329 C CA . THR A 1 182 ? 0.198 10.811 6.682 1.00 97.94 182 THR A CA 1
ATOM 1330 C C . THR A 1 182 ? -0.156 9.572 7.493 1.00 97.94 182 THR A C 1
ATOM 1332 O O . THR A 1 182 ? -1.335 9.283 7.692 1.00 97.94 182 THR A O 1
ATOM 1335 N N . LEU A 1 183 ? 0.855 8.845 7.975 1.00 97.44 183 LEU A N 1
ATOM 1336 C CA . LEU A 1 183 ? 0.706 7.705 8.880 1.00 97.44 183 LEU A CA 1
ATOM 1337 C C . LEU A 1 183 ? 1.041 8.119 10.316 1.00 97.44 183 LEU A C 1
ATOM 1339 O O . LEU A 1 183 ? 2.100 8.682 10.581 1.00 97.44 183 LEU A O 1
ATOM 1343 N N . ALA A 1 184 ? 0.175 7.776 11.257 1.00 96.50 184 ALA A N 1
ATOM 1344 C CA . ALA A 1 184 ? 0.298 8.153 12.658 1.00 96.50 184 ALA A CA 1
ATOM 1345 C C . ALA A 1 184 ? -0.086 7.000 13.590 1.00 96.50 184 ALA A C 1
ATOM 1347 O O . ALA A 1 184 ? -0.763 6.051 13.186 1.00 96.50 184 ALA A O 1
ATOM 1348 N N . GLY A 1 185 ? 0.301 7.104 14.862 1.00 95.38 185 GLY A N 1
ATOM 1349 C CA . GLY A 1 185 ? -0.155 6.196 15.916 1.00 95.38 185 GLY A CA 1
ATOM 1350 C C . GLY A 1 185 ? 0.854 5.108 16.272 1.00 95.38 185 GLY A C 1
ATOM 1351 O O . GLY A 1 185 ? 2.054 5.264 16.079 1.00 95.38 185 GLY A O 1
ATOM 1352 N N . SER A 1 186 ? 0.404 4.012 16.881 1.00 94.88 186 SER A N 1
ATOM 1353 C CA . SER A 1 186 ? 1.287 2.918 17.304 1.00 94.88 186 SER A CA 1
ATOM 1354 C C . SER A 1 186 ? 0.531 1.606 17.515 1.00 94.88 186 SER A C 1
ATOM 1356 O O . SER A 1 186 ? -0.694 1.586 17.576 1.00 94.88 186 SER A O 1
ATOM 1358 N N . ALA A 1 187 ? 1.265 0.512 17.727 1.00 92.88 187 ALA A N 1
ATOM 1359 C CA . ALA A 1 187 ? 0.682 -0.802 18.007 1.00 92.88 187 ALA A CA 1
ATOM 1360 C C . ALA A 1 187 ? -0.317 -0.821 19.184 1.00 92.88 187 ALA A C 1
ATOM 1362 O O . ALA A 1 187 ? -1.251 -1.611 19.171 1.00 92.88 187 ALA A O 1
ATOM 1363 N N . THR A 1 188 ? -0.135 0.037 20.194 1.00 91.06 188 THR A N 1
ATOM 1364 C CA . THR A 1 188 ? -1.004 0.083 21.386 1.00 91.06 188 THR A CA 1
ATOM 1365 C C . THR A 1 188 ? -2.145 1.090 21.268 1.00 91.06 188 THR A C 1
ATOM 1367 O O . THR A 1 188 ? -3.175 0.908 21.901 1.00 91.06 188 THR A O 1
ATOM 1370 N N . ALA A 1 189 ? -1.966 2.160 20.488 1.00 91.62 189 ALA A N 1
ATOM 1371 C CA . ALA A 1 189 ? -2.960 3.231 20.343 1.00 91.62 189 ALA A CA 1
ATOM 1372 C C . ALA A 1 189 ? -3.849 3.072 19.094 1.00 91.62 189 ALA A C 1
ATOM 1374 O O . ALA A 1 189 ? -4.826 3.803 18.931 1.00 91.62 189 ALA A O 1
ATOM 1375 N N . GLY A 1 190 ? -3.503 2.136 18.210 1.00 95.50 190 GLY A N 1
ATOM 1376 C CA . GLY A 1 190 ? -4.039 2.067 16.857 1.00 95.50 190 GLY A CA 1
ATOM 1377 C C . GLY A 1 190 ? -3.213 2.892 15.868 1.00 95.50 190 GLY A C 1
ATOM 1378 O O . GLY A 1 190 ? -2.362 3.699 16.254 1.00 95.50 190 GLY A O 1
ATOM 1379 N N . LEU A 1 191 ? -3.462 2.671 14.581 1.00 97.06 191 LEU A N 1
ATOM 1380 C CA . LEU A 1 191 ? -2.870 3.420 13.477 1.00 97.06 191 LEU A CA 1
ATOM 1381 C C . LEU A 1 191 ? -3.921 4.352 12.875 1.00 97.06 191 LEU A C 1
ATOM 1383 O O . LEU A 1 191 ? -5.103 4.011 12.791 1.00 97.06 191 LEU A O 1
ATOM 1387 N N . LEU A 1 192 ? -3.480 5.516 12.420 1.00 96.88 192 LEU A N 1
ATOM 1388 C CA . LEU A 1 192 ? -4.297 6.474 11.691 1.00 96.88 192 LEU A CA 1
ATOM 1389 C C . LEU A 1 192 ? -3.605 6.796 10.369 1.00 96.88 192 LEU A C 1
ATOM 1391 O O . LEU A 1 192 ? -2.401 7.043 10.346 1.00 96.88 192 LEU A O 1
ATOM 1395 N N . VAL A 1 193 ? -4.363 6.797 9.277 1.00 97.31 193 VAL A N 1
ATOM 1396 C CA . VAL A 1 193 ? -3.871 7.151 7.947 1.00 97.31 193 VAL A CA 1
ATOM 1397 C C . VAL A 1 193 ? -4.740 8.262 7.375 1.00 97.31 193 VAL A C 1
ATOM 1399 O O . VAL A 1 193 ? -5.945 8.091 7.194 1.00 97.31 193 VAL A O 1
ATOM 1402 N N . ARG A 1 194 ? -4.130 9.413 7.101 1.00 96.75 194 ARG A N 1
ATOM 1403 C CA . ARG A 1 194 ? -4.805 10.606 6.581 1.00 96.75 194 ARG A CA 1
ATOM 1404 C C . ARG A 1 194 ? -4.391 10.864 5.132 1.00 96.75 194 ARG A C 1
ATOM 1406 O O . ARG A 1 194 ? -3.220 11.159 4.902 1.00 96.75 194 ARG A O 1
ATOM 1413 N N . PRO A 1 195 ? -5.313 10.754 4.165 1.00 96.62 195 PRO A N 1
ATOM 1414 C CA . PRO A 1 195 ? -5.103 11.269 2.819 1.00 96.62 195 PRO A CA 1
ATOM 1415 C C . PRO A 1 195 ? -5.447 12.763 2.755 1.00 96.62 195 PRO A C 1
ATOM 1417 O O . PRO A 1 195 ? -6.566 13.165 3.062 1.00 96.62 195 PRO A O 1
ATOM 1420 N N . GLU A 1 196 ? -4.502 13.588 2.312 1.00 95.75 196 GLU A N 1
ATOM 1421 C CA . GLU A 1 196 ? -4.672 15.036 2.176 1.00 95.75 196 GLU A CA 1
ATOM 1422 C C . GLU A 1 196 ? -4.273 15.488 0.770 1.00 95.75 196 GLU A C 1
ATOM 1424 O O . GLU A 1 196 ? -3.146 15.289 0.319 1.00 95.75 196 GLU A O 1
ATOM 1429 N N . GLY A 1 197 ? -5.209 16.107 0.055 1.00 95.31 197 GLY A N 1
ATOM 1430 C CA . GLY A 1 197 ? -4.979 16.596 -1.298 1.00 95.31 197 GLY A CA 1
ATOM 1431 C C . GLY A 1 197 ? -6.234 17.193 -1.920 1.00 95.31 197 GLY A C 1
ATOM 1432 O O . GLY A 1 197 ? -7.327 17.143 -1.353 1.00 95.31 197 GLY A O 1
ATOM 1433 N N . ARG A 1 198 ? -6.072 17.779 -3.107 1.00 93.81 198 ARG A N 1
ATOM 1434 C CA . ARG A 1 198 ? -7.187 18.369 -3.851 1.00 93.81 198 ARG A CA 1
ATOM 1435 C C . ARG A 1 198 ? -8.156 17.276 -4.304 1.00 93.81 198 ARG A C 1
ATOM 1437 O O . ARG A 1 198 ? -7.727 16.285 -4.895 1.00 93.81 198 ARG A O 1
ATOM 1444 N N . ASP A 1 199 ? -9.447 17.502 -4.062 1.00 92.56 199 ASP A N 1
ATOM 1445 C CA . ASP A 1 199 ? -10.537 16.571 -4.378 1.00 92.56 199 ASP A CA 1
ATOM 1446 C C . ASP A 1 199 ? -10.350 15.186 -3.723 1.00 92.56 199 ASP A C 1
ATOM 1448 O O . ASP A 1 199 ? -10.705 14.161 -4.308 1.00 92.56 199 ASP A O 1
ATOM 1452 N N . ALA A 1 200 ? -9.751 15.145 -2.524 1.00 94.25 200 ALA A N 1
ATOM 1453 C CA . ALA A 1 200 ? -9.542 13.903 -1.788 1.00 94.25 200 ALA A CA 1
ATOM 1454 C C . ALA A 1 200 ? -10.884 13.227 -1.464 1.00 94.25 200 ALA A C 1
ATOM 1456 O O . ALA A 1 200 ? -11.722 13.803 -0.767 1.00 94.25 200 ALA A O 1
ATOM 1457 N N . ALA A 1 201 ? -11.082 12.003 -1.953 1.00 93.50 201 ALA A N 1
ATOM 1458 C CA . ALA A 1 201 ? -12.321 11.252 -1.788 1.00 93.50 201 ALA A CA 1
ATOM 1459 C C . ALA A 1 201 ? -12.059 9.745 -1.826 1.00 93.50 201 ALA A C 1
ATOM 1461 O O . ALA A 1 201 ? -11.403 9.241 -2.738 1.00 93.50 201 ALA A O 1
ATOM 1462 N N . TRP A 1 202 ? -12.605 9.009 -0.857 1.00 93.19 202 TRP A N 1
ATOM 1463 C CA . TRP A 1 202 ? -12.515 7.552 -0.853 1.00 93.19 202 TRP A CA 1
ATOM 1464 C C . TRP A 1 202 ? -13.266 6.927 -2.039 1.00 93.19 202 TRP A C 1
ATOM 1466 O O . TRP A 1 202 ? -14.274 7.475 -2.493 1.00 93.19 202 TRP A O 1
ATOM 1476 N N . PRO A 1 203 ? -12.832 5.745 -2.512 1.00 88.38 203 PRO A N 1
ATOM 1477 C CA . PRO A 1 203 ? -13.605 4.941 -3.450 1.00 88.38 203 PRO A CA 1
ATOM 1478 C C . PRO A 1 203 ? -15.060 4.750 -2.978 1.00 88.38 203 PRO A C 1
ATOM 1480 O O . PRO A 1 203 ? -15.252 4.436 -1.803 1.00 88.38 203 PRO A O 1
ATOM 1483 N N . PRO A 1 204 ? -16.076 4.865 -3.859 1.00 84.62 204 PRO A N 1
ATOM 1484 C CA . PRO A 1 204 ? -17.487 4.834 -3.455 1.00 84.62 204 PRO A CA 1
ATOM 1485 C C . PRO A 1 204 ? -17.902 3.614 -2.616 1.00 84.62 204 PRO A C 1
ATOM 1487 O O . PRO A 1 204 ? -18.711 3.752 -1.704 1.00 84.62 204 PRO A O 1
ATOM 1490 N N . GLY A 1 205 ? -17.335 2.433 -2.885 1.00 87.81 205 GLY A N 1
ATOM 1491 C CA . GLY A 1 205 ? -17.637 1.201 -2.148 1.00 87.81 205 GLY A CA 1
ATOM 1492 C C . GLY A 1 205 ? -16.926 1.063 -0.797 1.00 87.81 205 GLY A C 1
ATOM 1493 O O . GLY A 1 205 ? -17.342 0.252 0.029 1.00 87.81 205 GLY A O 1
ATOM 1494 N N . LEU A 1 206 ? -15.879 1.854 -0.529 1.00 91.12 206 LEU A N 1
ATOM 1495 C CA . LEU A 1 206 ? -15.052 1.679 0.667 1.00 91.12 206 LEU A CA 1
ATOM 1496 C C . LEU A 1 206 ? -15.809 1.966 1.979 1.00 91.12 206 LEU A C 1
ATOM 1498 O O . LEU A 1 206 ? -15.696 1.147 2.889 1.00 91.12 206 LEU A O 1
ATOM 1502 N N . PRO A 1 207 ? -16.596 3.054 2.126 1.00 90.44 207 PRO A N 1
ATOM 1503 C CA . PRO A 1 207 ? -17.346 3.291 3.361 1.00 90.44 207 PRO A CA 1
ATOM 1504 C C . PRO A 1 207 ? -18.336 2.165 3.693 1.00 90.44 207 PRO A C 1
ATOM 1506 O O . PRO A 1 207 ? -18.417 1.747 4.844 1.00 90.44 207 PRO A O 1
ATOM 1509 N N . ALA A 1 208 ? -19.048 1.638 2.689 1.00 89.88 208 ALA A N 1
ATOM 1510 C CA . ALA A 1 208 ? -19.977 0.522 2.870 1.00 89.88 208 ALA A CA 1
ATOM 1511 C C . ALA A 1 208 ? -19.241 -0.761 3.284 1.00 89.88 208 ALA A C 1
ATOM 1513 O O . ALA A 1 208 ? -19.657 -1.437 4.224 1.00 89.88 208 ALA A O 1
ATOM 1514 N N . LEU A 1 209 ? -18.112 -1.047 2.629 1.00 91.81 209 LEU A N 1
ATOM 1515 C CA . LEU A 1 209 ? -17.243 -2.173 2.955 1.00 91.81 209 LEU A CA 1
ATOM 1516 C C . LEU A 1 209 ? -16.732 -2.106 4.404 1.00 91.81 209 LEU A C 1
ATOM 1518 O O . LEU A 1 209 ? -16.820 -3.087 5.138 1.00 91.81 209 LEU A O 1
ATOM 1522 N N . LEU A 1 210 ? -16.240 -0.943 4.843 1.00 91.81 210 LEU A N 1
ATOM 1523 C CA . LEU A 1 210 ? -15.791 -0.725 6.226 1.00 91.81 210 LEU A CA 1
ATOM 1524 C C . LEU A 1 210 ? -16.947 -0.809 7.239 1.00 91.81 210 LEU A C 1
ATOM 1526 O O . LEU A 1 210 ? -16.726 -1.177 8.388 1.00 91.81 210 LEU A O 1
ATOM 1530 N N . GLY A 1 211 ? -18.177 -0.509 6.813 1.00 89.56 211 GLY A N 1
ATOM 1531 C CA . GLY A 1 211 ? -19.401 -0.699 7.597 1.00 89.56 211 GLY A CA 1
ATOM 1532 C C . GLY A 1 211 ? -19.883 -2.152 7.689 1.00 89.56 211 GLY A C 1
ATOM 1533 O O . GLY A 1 211 ? -20.928 -2.399 8.287 1.00 89.56 211 GLY A O 1
ATOM 1534 N N . GLY A 1 212 ? -19.157 -3.110 7.102 1.00 86.31 212 GLY A N 1
ATOM 1535 C CA . GLY A 1 212 ? -19.497 -4.534 7.133 1.00 86.31 212 GLY A CA 1
ATOM 1536 C C . GLY A 1 212 ? -20.461 -4.985 6.034 1.00 86.31 212 GLY A C 1
ATOM 1537 O O . GLY A 1 212 ? -20.926 -6.125 6.069 1.00 86.31 212 GLY A O 1
ATOM 1538 N N . ALA A 1 213 ? -20.766 -4.131 5.050 1.00 82.94 213 ALA A N 1
ATOM 1539 C CA . ALA A 1 213 ? -21.466 -4.580 3.854 1.00 82.94 213 ALA A CA 1
ATOM 1540 C C . ALA A 1 213 ? -20.573 -5.539 3.052 1.00 82.94 213 ALA A C 1
ATOM 1542 O O . ALA A 1 213 ? -19.344 -5.430 3.073 1.00 82.94 213 ALA A O 1
ATOM 1543 N N . ALA A 1 214 ? -21.192 -6.466 2.316 1.00 71.31 214 ALA A N 1
ATOM 1544 C CA . ALA A 1 214 ? -20.452 -7.302 1.381 1.00 71.31 214 ALA A CA 1
ATOM 1545 C C . ALA A 1 214 ? -19.677 -6.403 0.411 1.00 71.31 214 ALA A C 1
ATOM 1547 O O . ALA A 1 214 ? -20.241 -5.450 -0.133 1.00 71.31 214 ALA A O 1
ATOM 1548 N N . ALA A 1 215 ? -18.392 -6.707 0.208 1.00 62.81 215 ALA A N 1
ATOM 1549 C CA . ALA A 1 215 ? -17.625 -6.058 -0.839 1.00 62.81 215 ALA A CA 1
ATOM 1550 C C . ALA A 1 215 ? -18.375 -6.286 -2.159 1.00 62.81 215 ALA A C 1
ATOM 1552 O O . ALA A 1 215 ? -18.590 -7.449 -2.518 1.00 62.81 215 ALA A O 1
ATOM 1553 N N . PRO A 1 216 ? -18.800 -5.236 -2.884 1.00 58.38 216 PRO A N 1
ATOM 1554 C CA . PRO A 1 216 ? -19.142 -5.437 -4.280 1.00 58.38 216 PRO A CA 1
ATOM 1555 C C . PRO A 1 216 ? -17.933 -6.092 -4.957 1.00 58.38 216 PRO A C 1
ATOM 1557 O O . PRO A 1 216 ? -16.788 -5.821 -4.586 1.00 58.38 216 PRO A O 1
ATOM 1560 N N . GLU A 1 217 ? -18.185 -7.003 -5.895 1.00 57.50 217 GLU A N 1
ATOM 1561 C CA . GLU A 1 217 ? -17.135 -7.709 -6.628 1.00 57.50 217 GLU A CA 1
ATOM 1562 C C . GLU A 1 217 ? -16.424 -6.705 -7.549 1.00 57.50 217 GLU A C 1
ATOM 1564 O O . GLU A 1 217 ? -16.722 -6.532 -8.729 1.00 57.50 217 GLU A O 1
ATOM 1569 N N . GLU A 1 218 ? -15.526 -5.929 -6.958 1.00 69.56 218 GLU A N 1
ATOM 1570 C CA . GLU A 1 218 ? -14.776 -4.892 -7.627 1.00 69.56 218 GLU A CA 1
ATOM 1571 C C . GLU A 1 218 ? -13.395 -5.474 -7.910 1.00 69.56 218 GLU A C 1
ATOM 1573 O O . GLU A 1 218 ? -12.650 -5.805 -6.991 1.00 69.56 218 GLU A O 1
ATOM 1578 N N . GLY A 1 219 ? -13.085 -5.656 -9.196 1.00 85.31 219 GLY A N 1
ATOM 1579 C CA . GLY A 1 219 ? -11.879 -6.339 -9.663 1.00 85.31 219 GLY A CA 1
ATOM 1580 C C . GLY A 1 219 ? -10.545 -5.737 -9.175 1.00 85.31 219 GLY A C 1
ATOM 1581 O O . GLY A 1 219 ? -10.488 -4.914 -8.263 1.00 85.31 219 GLY A O 1
ATOM 1582 N N . PRO A 1 220 ? -9.415 -6.062 -9.825 1.00 89.94 220 PRO A N 1
ATOM 1583 C CA . PRO A 1 220 ? -8.065 -5.821 -9.286 1.00 89.94 220 PRO A CA 1
ATOM 1584 C C . PRO A 1 220 ? -7.761 -4.395 -8.781 1.00 89.94 220 PRO A C 1
ATOM 1586 O O . PRO A 1 220 ? -6.950 -4.199 -7.877 1.00 89.94 220 PRO A O 1
ATOM 1589 N N . ARG A 1 221 ? -8.426 -3.368 -9.323 1.00 88.19 221 ARG A N 1
ATOM 1590 C CA . ARG A 1 221 ? -8.258 -1.966 -8.904 1.00 88.19 221 ARG A CA 1
ATOM 1591 C C . ARG A 1 221 ? -8.757 -1.665 -7.489 1.00 88.19 221 ARG A C 1
ATOM 1593 O O . ARG A 1 221 ? -8.339 -0.657 -6.943 1.00 88.19 221 ARG A O 1
ATOM 1600 N N . ARG A 1 222 ? -9.637 -2.486 -6.913 1.00 90.50 222 ARG A N 1
ATOM 1601 C CA . ARG A 1 222 ? -10.319 -2.213 -5.632 1.00 90.50 222 ARG A CA 1
ATOM 1602 C C . ARG A 1 222 ? -9.996 -3.227 -4.537 1.00 90.50 222 ARG A C 1
ATOM 1604 O O . ARG A 1 222 ? -10.492 -3.123 -3.420 1.00 90.50 222 ARG A O 1
ATOM 1611 N N . VAL A 1 223 ? -9.082 -4.151 -4.829 1.00 93.31 223 VAL A N 1
ATOM 1612 C CA . VAL A 1 223 ? -8.694 -5.252 -3.940 1.00 93.31 223 VAL A CA 1
ATOM 1613 C C . VAL A 1 223 ? -8.095 -4.808 -2.603 1.00 93.31 223 VAL A C 1
ATOM 1615 O O . VAL A 1 223 ? -8.187 -5.544 -1.625 1.00 93.31 223 VAL A O 1
ATOM 1618 N N . LEU A 1 224 ? -7.507 -3.607 -2.525 1.00 94.75 224 LEU A N 1
ATOM 1619 C CA . LEU A 1 224 ? -6.830 -3.138 -1.312 1.00 94.75 224 LEU A CA 1
ATOM 1620 C C . LEU A 1 224 ? -7.778 -2.994 -0.114 1.00 94.75 224 LEU A C 1
ATOM 1622 O O . LEU A 1 224 ? -7.354 -3.252 1.008 1.00 94.75 224 LEU A O 1
ATOM 1626 N N . GLY A 1 225 ? -9.046 -2.631 -0.333 1.00 94.44 225 GLY A N 1
ATOM 1627 C CA . GLY A 1 225 ? -10.046 -2.542 0.737 1.00 94.44 225 GLY A CA 1
ATOM 1628 C C . GLY A 1 225 ? -10.342 -3.909 1.370 1.00 94.44 225 GLY A C 1
ATOM 1629 O O . GLY A 1 225 ? -10.078 -4.089 2.561 1.00 94.44 225 GLY A O 1
ATOM 1630 N N . PRO A 1 226 ? -10.832 -4.896 0.592 1.00 93.81 226 PRO A N 1
ATOM 1631 C CA . PRO A 1 226 ? -11.076 -6.249 1.094 1.00 93.81 226 PRO A CA 1
ATOM 1632 C C . PRO A 1 226 ? -9.815 -6.912 1.661 1.00 93.81 226 PRO A C 1
ATOM 1634 O O . PRO A 1 226 ? -9.870 -7.561 2.704 1.00 93.81 226 PRO A O 1
ATOM 1637 N N . TRP A 1 227 ? -8.660 -6.697 1.023 1.00 94.44 227 TRP A N 1
ATOM 1638 C CA . TRP A 1 227 ? -7.380 -7.210 1.506 1.00 94.44 227 TRP A CA 1
ATOM 1639 C C . TRP A 1 227 ? -6.985 -6.616 2.863 1.00 94.44 227 TRP A C 1
ATOM 1641 O O . TRP A 1 227 ? -6.581 -7.351 3.763 1.00 94.44 227 TRP A O 1
ATOM 1651 N N . LEU A 1 228 ? -7.150 -5.303 3.050 1.00 95.56 228 LEU A N 1
ATOM 1652 C CA . LEU A 1 228 ? -6.889 -4.646 4.329 1.00 95.56 228 LEU A CA 1
ATOM 1653 C C . LEU A 1 228 ? -7.789 -5.197 5.443 1.00 95.56 228 LEU A C 1
ATOM 1655 O O . LEU A 1 228 ? -7.300 -5.431 6.545 1.00 95.56 228 LEU A O 1
ATOM 1659 N N . LEU A 1 229 ? -9.075 -5.437 5.164 1.00 94.56 229 LEU A N 1
ATOM 1660 C CA . LEU A 1 229 ? -9.993 -6.043 6.133 1.00 94.56 229 LEU A CA 1
ATOM 1661 C C . LEU A 1 229 ? -9.584 -7.471 6.507 1.00 94.56 229 LEU A C 1
ATOM 1663 O O . LEU A 1 229 ? -9.612 -7.821 7.686 1.00 94.56 229 LEU A O 1
ATOM 1667 N N . ALA A 1 230 ? -9.154 -8.275 5.532 1.00 92.81 230 ALA A N 1
ATOM 1668 C CA . ALA A 1 230 ? -8.652 -9.623 5.785 1.00 92.81 230 ALA A CA 1
ATOM 1669 C C . ALA A 1 230 ? -7.386 -9.607 6.663 1.00 92.81 230 ALA A C 1
ATOM 1671 O O . ALA A 1 230 ? -7.292 -10.369 7.628 1.00 92.81 230 ALA A O 1
ATOM 1672 N N . LEU A 1 231 ? -6.442 -8.702 6.377 1.00 93.75 231 LEU A N 1
ATOM 1673 C CA . LEU A 1 231 ? -5.243 -8.500 7.194 1.00 93.75 231 LEU A CA 1
ATOM 1674 C C . LEU A 1 231 ? -5.585 -8.036 8.616 1.00 93.75 231 LEU A C 1
ATOM 1676 O O . LEU A 1 231 ? -5.034 -8.565 9.581 1.00 93.75 231 LEU A O 1
ATOM 1680 N N . ALA A 1 232 ? -6.501 -7.074 8.752 1.00 94.75 232 ALA A N 1
ATOM 1681 C CA . ALA A 1 232 ? -6.947 -6.574 10.047 1.00 94.75 232 ALA A CA 1
ATOM 1682 C C . ALA A 1 232 ? -7.567 -7.702 10.883 1.00 94.75 232 ALA A C 1
ATOM 1684 O O . ALA A 1 232 ? -7.121 -7.947 12.002 1.00 94.75 232 ALA A O 1
ATOM 1685 N N . ALA A 1 233 ? -8.492 -8.476 10.308 1.00 93.25 233 ALA A N 1
ATOM 1686 C CA . ALA A 1 233 ? -9.105 -9.616 10.982 1.00 93.25 233 ALA A CA 1
ATOM 1687 C C . ALA A 1 233 ? -8.070 -10.668 11.422 1.00 93.25 233 ALA A C 1
ATOM 1689 O O . ALA A 1 233 ? -8.127 -11.155 12.552 1.00 93.25 233 ALA A O 1
ATOM 1690 N N . ALA A 1 234 ? -7.088 -10.987 10.570 1.00 90.62 234 ALA A N 1
ATOM 1691 C CA . ALA A 1 234 ? -6.021 -11.934 10.899 1.00 90.62 234 ALA A CA 1
ATOM 1692 C C . ALA A 1 234 ? -5.119 -11.448 12.048 1.00 90.62 234 ALA A C 1
ATOM 1694 O O . ALA A 1 234 ? -4.631 -12.264 12.831 1.00 90.62 234 ALA A O 1
ATOM 1695 N N . ALA A 1 235 ? -4.922 -10.133 12.171 1.00 91.62 235 ALA A N 1
ATOM 1696 C CA . ALA A 1 235 ? -4.140 -9.517 13.238 1.00 91.62 235 ALA A CA 1
ATOM 1697 C C . ALA A 1 235 ? -4.936 -9.280 14.537 1.00 91.62 235 ALA A C 1
ATOM 1699 O O . ALA A 1 235 ? -4.335 -8.889 15.537 1.00 91.62 235 ALA A O 1
ATOM 1700 N N . GLY A 1 236 ? -6.260 -9.491 14.546 1.00 94.38 236 GLY A N 1
ATOM 1701 C CA . GLY A 1 236 ? -7.131 -9.103 15.664 1.00 94.38 236 GLY A CA 1
ATOM 1702 C C . GLY A 1 236 ? -7.354 -7.589 15.738 1.00 94.38 236 GLY A C 1
ATOM 1703 O O . GLY A 1 236 ? -7.334 -7.008 16.818 1.00 94.38 236 GLY A O 1
ATOM 1704 N N . TRP A 1 237 ? -7.476 -6.942 14.581 1.00 96.69 237 TRP A N 1
ATOM 1705 C CA . TRP A 1 237 ? -7.675 -5.506 14.411 1.00 96.69 237 TRP A CA 1
ATOM 1706 C C . TRP A 1 237 ? -8.956 -5.233 13.623 1.00 96.69 237 TRP A C 1
ATOM 1708 O O . TRP A 1 237 ? -9.444 -6.067 12.861 1.00 96.69 237 TRP A O 1
ATOM 1718 N N . THR A 1 238 ? -9.474 -4.023 13.774 1.00 96.25 238 THR A N 1
ATOM 1719 C CA . THR A 1 238 ? -10.605 -3.484 13.022 1.00 96.25 238 THR A CA 1
ATOM 1720 C C . THR A 1 238 ? -10.167 -2.266 12.219 1.00 96.25 238 THR A C 1
ATOM 1722 O O . THR A 1 238 ? -9.236 -1.554 12.606 1.00 96.25 238 THR A O 1
ATOM 1725 N N . ALA A 1 239 ? -10.831 -2.032 11.087 1.00 96.44 239 ALA A N 1
ATOM 1726 C CA . ALA A 1 239 ? -10.639 -0.855 10.251 1.00 96.44 239 ALA A CA 1
ATOM 1727 C C . ALA A 1 239 ? -11.943 -0.060 10.169 1.00 96.44 239 ALA A C 1
ATOM 1729 O O . ALA A 1 239 ? -13.017 -0.642 10.049 1.00 96.44 239 ALA A O 1
ATOM 1730 N N . GLY A 1 240 ? -11.854 1.265 10.192 1.00 95.50 240 GLY A N 1
ATOM 1731 C CA . GLY A 1 240 ? -13.007 2.144 10.044 1.00 95.50 240 GLY A CA 1
ATOM 1732 C C . GLY A 1 240 ? -12.592 3.553 9.654 1.00 95.50 240 GLY A C 1
ATOM 1733 O O . GLY A 1 240 ? -11.416 3.902 9.706 1.00 95.50 240 GLY A O 1
ATOM 1734 N N . LEU A 1 241 ? -13.553 4.381 9.261 1.00 94.44 241 LEU A N 1
ATOM 1735 C CA . LEU A 1 241 ? -13.296 5.799 9.026 1.00 94.44 241 LEU A CA 1
ATOM 1736 C C . LEU A 1 241 ? -13.442 6.550 10.347 1.00 94.44 241 LEU A C 1
ATOM 1738 O O . LEU A 1 241 ? -14.417 6.364 11.076 1.00 94.44 241 LEU A O 1
ATOM 1742 N N . ALA A 1 242 ? -12.458 7.380 10.673 1.00 89.56 242 ALA A N 1
ATOM 1743 C CA . ALA A 1 242 ? -12.577 8.299 11.785 1.00 89.56 242 ALA A CA 1
ATOM 1744 C C . ALA A 1 242 ? -13.709 9.298 11.486 1.00 89.56 242 ALA A C 1
ATOM 1746 O O . ALA A 1 242 ? -13.821 9.762 10.346 1.00 89.56 242 ALA A O 1
ATOM 1747 N N . PRO A 1 243 ? -14.530 9.659 12.484 1.00 76.94 243 PRO A N 1
ATOM 1748 C CA . PRO A 1 243 ? -15.442 10.785 12.336 1.00 76.94 243 PRO A CA 1
ATOM 1749 C C . PRO A 1 243 ? -14.611 12.040 12.016 1.00 76.94 243 PRO A C 1
ATOM 1751 O O . PRO A 1 243 ? -13.651 12.343 12.725 1.00 76.94 243 PRO A O 1
ATOM 1754 N N . GLY A 1 244 ? -14.924 12.727 10.918 1.00 63.88 244 GLY A N 1
ATOM 1755 C CA . GLY A 1 244 ? -14.133 13.851 10.410 1.00 63.88 244 GLY A CA 1
ATOM 1756 C C . GLY A 1 244 ? -14.970 14.833 9.590 1.00 63.88 244 GLY A C 1
ATOM 1757 O O . GLY A 1 244 ? -16.012 14.459 9.059 1.00 63.88 244 GLY A O 1
ATOM 1758 N N . GLU A 1 245 ? -14.519 16.091 9.565 1.00 51.69 245 GLU A N 1
ATOM 1759 C CA . GLU A 1 245 ? -15.239 17.295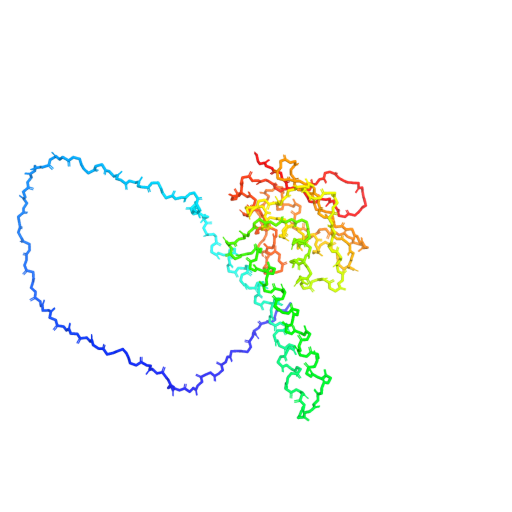 9.118 1.00 51.69 245 GLU A CA 1
ATOM 1760 C C . GLU A 1 245 ? -15.727 17.265 7.657 1.00 51.69 245 GLU A C 1
ATOM 1762 O O . GLU A 1 245 ? -15.219 16.523 6.823 1.00 51.69 245 GLU A O 1
ATOM 1767 N N . ALA A 1 246 ? -16.713 18.121 7.352 1.00 52.44 246 ALA A N 1
ATOM 1768 C CA . ALA A 1 246 ? -17.525 18.148 6.127 1.00 52.44 246 ALA A CA 1
ATOM 1769 C C . ALA A 1 246 ? -16.769 18.321 4.786 1.00 52.44 246 ALA A C 1
ATOM 1771 O O . ALA A 1 246 ? -17.403 18.321 3.730 1.00 52.44 246 ALA A O 1
ATOM 1772 N N . THR A 1 247 ? -15.442 18.462 4.797 1.00 61.28 247 THR A N 1
ATOM 1773 C CA . THR A 1 247 ? -14.610 18.683 3.606 1.00 61.28 247 THR A CA 1
ATOM 1774 C C . THR A 1 247 ? -13.396 17.755 3.582 1.00 61.28 247 THR A C 1
ATOM 1776 O O . THR A 1 247 ? -12.505 17.873 4.419 1.00 61.28 247 THR A O 1
ATOM 1779 N N . GLY A 1 248 ? -13.333 16.884 2.570 1.00 77.06 248 GLY A N 1
ATOM 1780 C CA . GLY A 1 248 ? -12.214 15.969 2.310 1.00 77.06 248 GLY A CA 1
ATOM 1781 C C . GLY A 1 248 ? -12.501 14.508 2.666 1.00 77.06 248 GLY A C 1
ATOM 1782 O O . GLY A 1 248 ? -13.581 14.153 3.137 1.00 77.06 248 GLY A O 1
ATOM 1783 N N . ALA A 1 249 ? -11.523 13.638 2.411 1.00 86.31 249 ALA A N 1
ATOM 1784 C CA . ALA A 1 249 ? -11.603 12.229 2.770 1.00 86.31 249 ALA A CA 1
ATOM 1785 C C . ALA A 1 249 ? -11.307 12.048 4.275 1.00 86.31 249 ALA A C 1
ATOM 1787 O O . ALA A 1 249 ? -10.231 12.447 4.728 1.00 86.31 249 ALA A O 1
ATOM 1788 N N . PRO A 1 250 ? -12.212 11.438 5.067 1.00 92.94 250 PRO A N 1
ATOM 1789 C CA . PRO A 1 250 ? -11.958 11.177 6.481 1.00 92.94 250 PRO A CA 1
ATOM 1790 C C . PRO A 1 250 ? -10.758 10.246 6.666 1.00 92.94 250 PRO A C 1
ATOM 1792 O O . PRO A 1 250 ? -10.480 9.392 5.823 1.00 92.94 250 PRO A O 1
ATOM 1795 N N . ALA A 1 251 ? -10.067 10.374 7.797 1.00 94.56 251 ALA A N 1
ATOM 1796 C CA . ALA A 1 251 ? -8.933 9.516 8.112 1.00 94.56 251 ALA A CA 1
ATOM 1797 C C . ALA A 1 251 ? -9.365 8.046 8.245 1.00 94.56 251 ALA A C 1
ATOM 1799 O O . ALA A 1 251 ? -10.413 7.746 8.814 1.00 94.56 251 ALA A O 1
ATOM 1800 N N . LEU A 1 252 ? -8.530 7.123 7.781 1.00 97.00 252 LEU A N 1
ATOM 1801 C CA . LEU A 1 252 ? -8.691 5.694 8.016 1.00 97.00 252 LEU A CA 1
ATOM 1802 C C . LEU A 1 252 ? -8.061 5.336 9.364 1.00 97.00 252 LEU A C 1
ATOM 1804 O O . LEU A 1 252 ? -6.890 5.623 9.609 1.00 97.00 252 LEU A O 1
ATOM 1808 N N . ARG A 1 253 ? -8.831 4.703 10.242 1.00 96.81 253 ARG A N 1
ATOM 1809 C CA . ARG A 1 253 ? -8.409 4.246 11.565 1.00 96.81 253 ARG A CA 1
ATOM 1810 C C . ARG A 1 253 ? -8.305 2.727 11.574 1.00 96.81 253 ARG A C 1
ATOM 1812 O O . ARG A 1 253 ? -9.249 2.041 11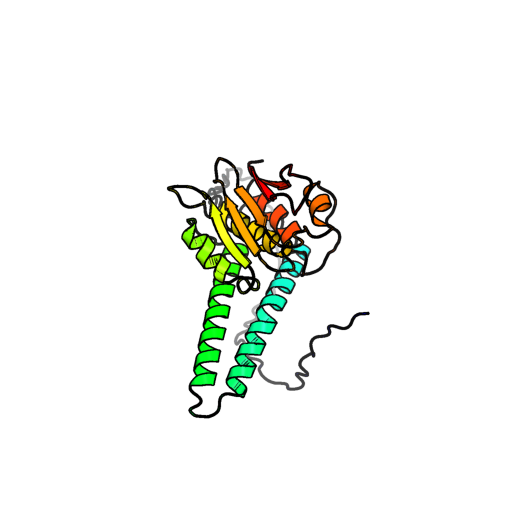.194 1.00 96.81 253 ARG A O 1
ATOM 1819 N N . LEU A 1 254 ? -7.181 2.219 12.064 1.00 97.38 254 LEU A N 1
ATOM 1820 C CA . LEU A 1 254 ? -6.978 0.818 12.414 1.00 97.38 254 LEU A CA 1
ATOM 1821 C C . LEU A 1 254 ? -6.804 0.723 13.930 1.00 97.38 254 LEU A C 1
ATOM 1823 O O . LEU A 1 254 ? -5.977 1.440 14.493 1.00 97.38 254 LEU A O 1
ATOM 1827 N N . ALA A 1 255 ? -7.548 -0.144 14.602 1.00 96.25 255 ALA A N 1
ATOM 1828 C CA . ALA A 1 255 ? -7.444 -0.321 16.050 1.00 96.25 255 ALA A CA 1
ATOM 1829 C C . ALA A 1 255 ? -7.471 -1.808 16.427 1.00 96.25 255 ALA A C 1
ATOM 1831 O O . ALA A 1 255 ? -8.084 -2.586 15.697 1.00 96.25 255 ALA A O 1
ATOM 1832 N N . PRO A 1 256 ? -6.849 -2.214 17.548 1.00 94.00 256 PRO A N 1
ATOM 1833 C CA . PRO A 1 256 ? -7.081 -3.538 18.121 1.00 94.00 256 PRO A CA 1
ATOM 1834 C C . PRO A 1 256 ? -8.588 -3.789 18.302 1.00 94.00 256 PRO A C 1
ATOM 1836 O O . PRO A 1 256 ? -9.316 -2.862 18.666 1.00 94.00 256 PRO A O 1
ATOM 1839 N N . ALA A 1 257 ? -9.036 -5.000 17.968 1.00 86.81 257 ALA A N 1
ATOM 1840 C CA . ALA A 1 257 ? -10.432 -5.431 18.070 1.00 86.81 257 ALA A CA 1
ATOM 1841 C C . ALA A 1 257 ? -10.875 -5.657 19.522 1.00 86.81 257 ALA A C 1
ATOM 1843 O O . ALA A 1 257 ? -10.017 -6.033 20.354 1.00 86.81 257 ALA A O 1
#

InterPro domains:
  IPR018762 Histidine phosphotransferase ChpT, C-terminal [PF10090] (153-239)
  IPR036890 Histidine kinase/HSP90-like ATPase superfamily [G3DSA:3.30.565.10] (124-247)

Sequence (257 aa):
MTDWTWPSPQSGRSGWRTRMPGSMRLGTENPCPGRDRNGLMGRASLARAMPDRMRPMRMDAPLAQTLCARLCHDLGGAVGALAGTLDLAGEGDAEMLALARETATALRQRLRLYAAAWGGAAEAADAEALRCLLDGAPCAPRIRFVTEPLSPGRPLPATLVPLALNAALLAAEALPRGGTVTLAGSATAGLLVRPEGRDAAWPPGLPALLGGAAAPEEGPRRVLGPWLLALAAAAGWTAGLAPGEATGAPALRLAPA

Radius of gyration: 25.16 Å; chains: 1; bounding box: 49×80×58 Å

Secondary structure (DSSP, 8-state):
-----PPPP--------PPPP------------------------------GGG------HHHHHHHHHHHHHHHHHHHHHHHHHHHH--TT-HHHHHHHHHHHHHHHHHHHHHHHHHSS-PPPB-HHHHHHHHTTSTTTTTEEEEEEEESTTSPBPTTTHHHHHHHHHHHHHT-TT-EEEEEEEETTTEEEEEEESTT----TTHHHHHTTPPPP---GGGTHHHHHHHHHHHHTEEEEEPP--SSSPPPEEEEE-